Protein AF-A0AAF0Q8W6-F1 (afdb_monomer)

pLDDT: mean 72.92, std 12.76, range [38.53, 90.06]

Nearest PDB structures (foldseek):
  2b2t-assembly1_A  TM=4.641E-01  e=4.181E-03  Homo sapiens
  2rsn-assembly1_A  TM=5.914E-01  e=1.560E-01  Schizosaccharomyces pombe 972h-
  6v2d-assembly2_C  TM=6.947E-01  e=4.424E-01  Homo sapiens
  6v41-assembly1_AAA  TM=6.164E-01  e=2.420E-01  Homo sapiens
  7ubu-assembly1_A  TM=5.937E-01  e=4.187E-01  Zea mays

InterPro domains:
  IPR016197 Chromo-like domain superfamily [SSF54160] (7-78)
  IPR016197 Chromo-like domain superfamily [SSF54160] (158-238)
  IPR056924 Tf2-1-like, SH3-like domain [PF24626] (143-173)

Structure (mmCIF, N/CA/C/O backbone):
data_AF-A0AAF0Q8W6-F1
#
_entry.id   AF-A0AAF0Q8W6-F1
#
loop_
_atom_site.group_PDB
_atom_site.id
_atom_site.type_symbol
_atom_site.label_atom_id
_atom_site.label_alt_id
_atom_site.label_comp_id
_atom_site.label_asym_id
_atom_site.label_entity_id
_atom_site.label_seq_id
_atom_site.pdbx_PDB_ins_code
_atom_site.Cartn_x
_atom_site.Cartn_y
_atom_site.Cartn_z
_atom_site.occupancy
_atom_site.B_iso_or_equiv
_atom_site.auth_seq_id
_atom_site.auth_comp_id
_atom_site.auth_asym_id
_atom_site.auth_atom_id
_atom_site.pdbx_PDB_model_num
ATOM 1 N N . MET A 1 1 ? 37.481 7.465 -109.699 1.00 44.09 1 MET A N 1
ATOM 2 C CA . MET A 1 1 ? 36.121 7.405 -109.120 1.00 44.09 1 MET A CA 1
ATOM 3 C C . MET A 1 1 ? 36.252 7.435 -107.602 1.00 44.09 1 MET A C 1
ATOM 5 O O . MET A 1 1 ? 36.464 6.394 -106.999 1.00 44.09 1 MET A O 1
ATOM 9 N N . LEU A 1 2 ? 36.236 8.621 -106.992 1.00 48.09 2 LEU A N 1
ATOM 10 C CA . LEU A 1 2 ? 36.278 8.762 -105.532 1.00 48.09 2 LEU A CA 1
ATOM 11 C C . LEU A 1 2 ? 34.836 8.707 -105.022 1.00 48.09 2 LEU A C 1
ATOM 13 O O . LEU A 1 2 ? 34.015 9.538 -105.412 1.00 48.09 2 LEU A O 1
ATOM 17 N N . ARG A 1 3 ? 34.506 7.685 -104.223 1.00 53.62 3 ARG A N 1
ATOM 18 C CA . ARG A 1 3 ? 33.186 7.570 -103.594 1.00 53.62 3 ARG A CA 1
ATOM 19 C C . ARG A 1 3 ? 33.054 8.695 -102.570 1.00 53.62 3 ARG A C 1
ATOM 21 O O . ARG A 1 3 ? 33.869 8.804 -101.660 1.00 53.62 3 ARG A O 1
ATOM 28 N N . ARG A 1 4 ? 32.052 9.551 -102.768 1.00 55.41 4 ARG A N 1
ATOM 29 C CA . ARG A 1 4 ? 31.709 10.645 -101.860 1.00 55.41 4 ARG A CA 1
ATOM 30 C C . ARG A 1 4 ? 31.211 10.025 -100.554 1.00 55.41 4 ARG A C 1
ATOM 32 O O . ARG A 1 4 ? 30.188 9.347 -100.563 1.00 55.41 4 ARG A O 1
ATOM 39 N N . TYR A 1 5 ? 31.964 10.206 -99.475 1.00 67.50 5 TYR A N 1
ATOM 40 C CA . TYR A 1 5 ? 31.531 9.832 -98.132 1.00 67.50 5 TYR A CA 1
ATOM 41 C C . TYR A 1 5 ? 30.321 10.693 -97.753 1.00 67.50 5 TYR A C 1
ATOM 43 O O . TYR A 1 5 ? 30.366 11.916 -97.902 1.00 67.50 5 TYR A O 1
ATOM 51 N N . VAL A 1 6 ? 29.234 10.048 -97.332 1.00 67.25 6 VAL A N 1
ATOM 52 C CA . VAL A 1 6 ? 28.058 10.713 -96.767 1.00 67.25 6 VAL A CA 1
ATOM 53 C C . VAL A 1 6 ? 28.233 10.628 -95.252 1.00 67.25 6 VAL A C 1
ATOM 55 O O . VAL A 1 6 ? 28.241 9.511 -94.739 1.00 67.25 6 VAL A O 1
ATOM 58 N N . PRO A 1 7 ? 28.461 11.749 -94.548 1.00 60.81 7 PRO A N 1
ATOM 59 C CA . PRO A 1 7 ? 28.611 11.725 -93.101 1.00 60.81 7 PRO A CA 1
ATOM 60 C C . PRO A 1 7 ? 27.278 11.313 -92.473 1.00 60.81 7 PRO A C 1
ATOM 62 O O . PRO A 1 7 ? 26.279 12.012 -92.612 1.00 60.81 7 PRO A O 1
ATOM 65 N N . ASP A 1 8 ? 27.275 10.143 -91.843 1.00 62.16 8 ASP A N 1
ATOM 66 C CA . ASP A 1 8 ? 26.182 9.655 -91.012 1.00 62.16 8 ASP A CA 1
ATOM 67 C C . ASP A 1 8 ? 26.453 10.099 -89.568 1.00 62.16 8 ASP A C 1
ATOM 69 O O . ASP A 1 8 ? 27.555 9.904 -89.048 1.00 62.16 8 ASP A O 1
ATOM 73 N N . GLU A 1 9 ? 25.466 10.727 -88.931 1.00 63.22 9 GLU A N 1
ATOM 74 C CA . GLU A 1 9 ? 25.574 11.241 -87.560 1.00 63.22 9 GLU A CA 1
ATOM 75 C C . GLU A 1 9 ? 25.830 10.123 -86.538 1.00 63.22 9 GLU A C 1
ATOM 77 O O . GLU A 1 9 ? 26.383 10.378 -85.473 1.00 63.22 9 GLU A O 1
ATOM 82 N N . SER A 1 10 ? 25.536 8.867 -86.891 1.00 59.00 10 SER A N 1
ATOM 83 C CA . SER A 1 10 ? 25.874 7.687 -86.084 1.00 59.00 10 SER A CA 1
ATOM 84 C C . SER A 1 10 ? 27.381 7.383 -86.002 1.00 59.00 10 SER A C 1
ATOM 86 O O . SER A 1 10 ? 27.809 6.627 -85.132 1.00 59.00 10 SER A O 1
ATOM 88 N N . HIS A 1 11 ? 28.198 7.958 -86.894 1.00 62.12 11 HIS A N 1
ATOM 89 C CA . HIS A 1 11 ? 29.655 7.763 -86.915 1.00 62.12 11 HIS A CA 1
ATOM 90 C C . HIS A 1 11 ? 30.406 8.809 -86.082 1.00 62.12 11 HIS A C 1
ATOM 92 O O . HIS A 1 11 ? 31.634 8.757 -85.982 1.00 62.12 11 HIS A O 1
ATOM 98 N N . VAL A 1 12 ? 29.688 9.764 -85.486 1.00 63.97 12 VAL A N 1
ATOM 99 C CA . VAL A 1 12 ? 30.264 10.726 -84.550 1.00 63.97 12 VAL A CA 1
ATOM 100 C C . VAL A 1 12 ? 30.261 10.077 -83.171 1.00 63.97 12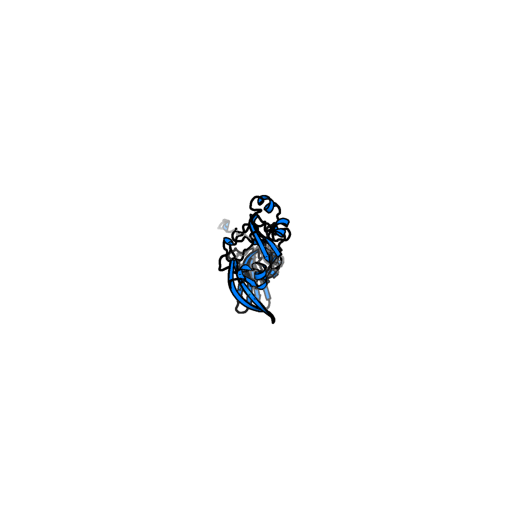 VAL A C 1
ATOM 102 O O . VAL A 1 12 ? 29.241 10.035 -82.490 1.00 63.97 12 VAL A O 1
ATOM 105 N N . LEU A 1 13 ? 31.412 9.540 -82.763 1.00 54.47 13 LEU A N 1
ATOM 106 C CA . LEU A 1 13 ? 31.610 9.123 -81.379 1.00 54.47 13 LEU A CA 1
ATOM 107 C C . LEU A 1 13 ? 31.438 10.361 -80.492 1.00 54.47 13 LEU A C 1
ATOM 109 O O . LEU A 1 13 ? 32.192 11.323 -80.628 1.00 54.47 13 LEU A O 1
ATOM 113 N N . GLN A 1 14 ? 30.436 10.356 -79.613 1.00 52.72 14 GLN A N 1
ATOM 114 C CA . GLN A 1 14 ? 30.350 11.346 -78.546 1.00 52.72 14 GLN A CA 1
ATOM 115 C C . GLN A 1 14 ? 31.522 11.099 -77.597 1.00 52.72 14 GLN A C 1
ATOM 117 O O . GLN A 1 14 ? 31.601 10.060 -76.948 1.00 52.72 14 GLN A O 1
ATOM 122 N N . TYR A 1 15 ? 32.472 12.026 -77.584 1.00 52.09 15 TYR A N 1
ATOM 123 C CA . TYR A 1 15 ? 33.550 12.043 -76.607 1.00 52.09 15 TYR A CA 1
ATOM 124 C C . TYR A 1 15 ? 33.050 12.798 -75.381 1.00 52.09 15 TYR A C 1
ATOM 126 O O . TYR A 1 15 ? 32.781 13.998 -75.459 1.00 52.09 15 TYR A O 1
ATOM 134 N N . ASP A 1 16 ? 32.953 12.099 -74.257 1.00 54.50 16 ASP A N 1
ATOM 135 C CA . ASP A 1 16 ? 32.851 12.750 -72.960 1.00 54.50 16 ASP A CA 1
ATOM 136 C C . ASP A 1 16 ? 34.219 13.349 -72.617 1.00 54.50 16 ASP A C 1
ATOM 138 O O . ASP A 1 16 ? 35.260 12.711 -72.805 1.00 54.50 16 ASP A O 1
ATOM 142 N N . ALA A 1 17 ? 34.234 14.604 -72.168 1.00 57.31 17 ALA A N 1
ATOM 143 C CA . ALA A 1 17 ? 35.460 15.261 -71.738 1.00 57.31 17 ALA A CA 1
ATOM 144 C C . ALA A 1 17 ? 36.015 14.521 -70.513 1.00 57.31 17 ALA A C 1
ATOM 146 O O . ALA A 1 17 ? 35.390 14.499 -69.456 1.00 57.31 17 ALA A O 1
ATOM 147 N N . VAL A 1 18 ? 37.172 13.884 -70.681 1.00 59.47 18 VAL A N 1
ATOM 148 C CA . VAL A 1 18 ? 37.881 13.190 -69.609 1.00 59.47 18 VAL A CA 1
ATOM 149 C C . VAL A 1 18 ? 38.824 14.177 -68.931 1.00 59.47 18 VAL A C 1
ATOM 151 O O . VAL A 1 18 ? 39.707 14.732 -69.588 1.00 59.47 18 VAL A O 1
ATOM 154 N N . GLU A 1 19 ? 38.655 14.388 -67.628 1.00 58.66 19 GLU A N 1
ATOM 155 C CA . GLU A 1 19 ? 39.595 15.183 -66.841 1.00 58.66 19 GLU A CA 1
ATOM 156 C C . GLU A 1 19 ? 40.863 14.361 -66.558 1.00 58.66 19 GLU A C 1
ATOM 158 O O . GLU A 1 19 ? 40.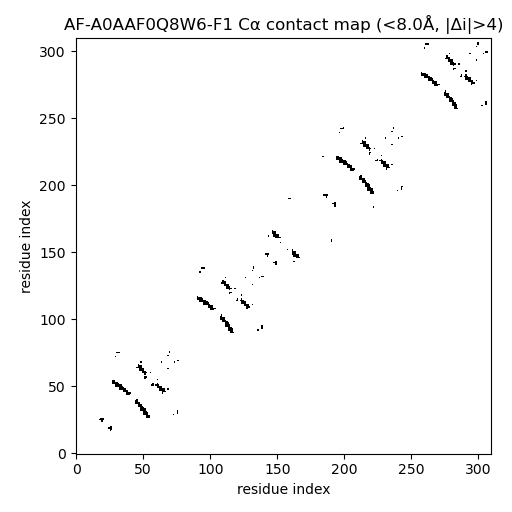825 13.253 -66.012 1.00 58.66 19 GLU A O 1
ATOM 163 N N . LEU A 1 20 ? 42.000 14.895 -67.004 1.00 58.47 20 LEU A N 1
ATOM 164 C CA . LEU A 1 20 ? 43.331 14.348 -66.764 1.00 58.47 20 LEU A CA 1
ATOM 165 C C . LEU A 1 20 ? 44.035 15.248 -65.748 1.00 58.47 20 LEU A C 1
ATOM 167 O O . LEU A 1 20 ? 43.943 16.471 -65.849 1.00 58.47 20 LEU A O 1
ATOM 171 N N . ASP A 1 21 ? 44.751 14.659 -64.797 1.00 59.78 21 ASP A N 1
ATOM 172 C CA . ASP A 1 21 ? 45.595 15.428 -63.883 1.00 59.78 21 ASP A CA 1
ATOM 173 C C . ASP A 1 21 ? 46.877 15.944 -64.571 1.00 59.78 21 ASP A C 1
ATOM 175 O O . ASP A 1 21 ? 47.193 15.608 -65.717 1.00 59.78 21 ASP A O 1
ATOM 179 N N . ASP A 1 22 ? 47.673 16.735 -63.845 1.00 67.56 22 ASP A N 1
ATOM 180 C CA . ASP A 1 22 ? 48.952 17.289 -64.318 1.00 67.56 22 ASP A CA 1
ATOM 181 C C . ASP A 1 22 ? 49.997 16.217 -64.706 1.00 67.56 22 ASP A C 1
ATOM 183 O O . ASP A 1 22 ? 51.059 16.536 -65.248 1.00 67.56 22 ASP A O 1
ATOM 187 N N . ARG A 1 23 ? 49.728 14.934 -64.424 1.00 64.38 23 ARG A N 1
ATOM 188 C CA . ARG A 1 23 ? 50.557 13.777 -64.790 1.00 64.38 23 ARG A CA 1
ATOM 189 C C . ARG A 1 23 ? 49.967 12.968 -65.948 1.00 64.38 23 ARG A C 1
ATOM 191 O O . ARG A 1 23 ? 50.522 11.917 -66.275 1.00 64.38 23 ARG A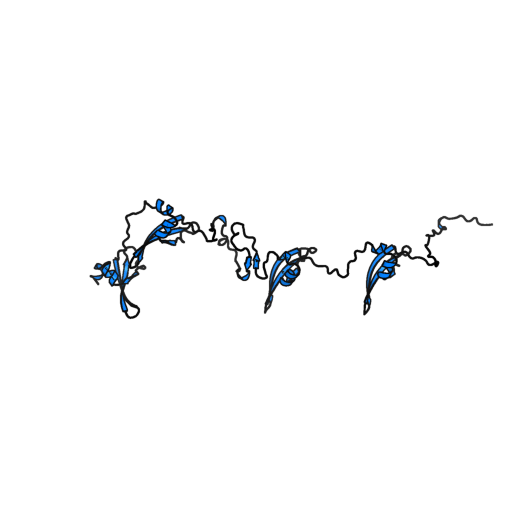 O 1
ATOM 198 N N . LEU A 1 24 ? 48.919 13.477 -66.604 1.00 59.50 24 LEU A N 1
ATOM 199 C CA . LEU A 1 24 ? 48.177 12.815 -67.682 1.00 59.50 24 LEU A CA 1
ATOM 200 C C . LEU A 1 24 ? 47.535 11.488 -67.242 1.00 59.50 24 LEU A C 1
ATOM 202 O O . LEU A 1 24 ? 47.298 10.611 -68.077 1.00 59.50 24 LEU A O 1
ATOM 206 N N . THR A 1 25 ? 47.257 11.322 -65.947 1.00 54.62 25 THR A N 1
ATOM 207 C CA . THR A 1 25 ? 46.496 10.186 -65.426 1.00 54.62 25 THR A CA 1
ATOM 208 C C . THR A 1 25 ? 45.018 10.543 -65.293 1.00 54.62 25 THR A C 1
ATOM 210 O O . THR A 1 25 ? 44.652 11.673 -64.980 1.00 54.62 25 THR A O 1
ATOM 213 N N . PHE A 1 26 ? 44.156 9.578 -65.619 1.00 57.53 26 PHE A N 1
ATOM 214 C CA . PHE A 1 26 ? 42.706 9.728 -65.520 1.00 57.53 26 PHE A CA 1
ATOM 215 C C . PHE A 1 26 ? 42.299 9.925 -64.060 1.00 57.53 26 PHE A C 1
ATOM 217 O O . PHE A 1 26 ? 42.627 9.084 -63.219 1.00 57.53 26 PHE A O 1
ATOM 224 N N . VAL A 1 27 ? 41.587 11.015 -63.766 1.00 63.53 27 VAL A N 1
ATOM 225 C CA . VAL A 1 27 ? 41.097 11.287 -62.412 1.00 63.53 27 VAL A CA 1
ATOM 226 C C . VAL A 1 27 ? 39.751 10.597 -62.237 1.00 63.53 27 VAL A C 1
ATOM 228 O O . VAL A 1 27 ? 38.732 11.023 -62.777 1.00 63.53 27 VAL A O 1
ATOM 231 N N . GLU A 1 28 ? 39.737 9.500 -61.483 1.00 69.69 28 GLU A N 1
ATOM 232 C CA . GLU A 1 28 ? 38.481 8.846 -61.128 1.00 69.69 28 GLU A CA 1
ATOM 233 C C . GLU A 1 28 ? 37.775 9.668 -60.053 1.00 69.69 28 GLU A C 1
ATOM 235 O O . GLU A 1 28 ? 38.211 9.726 -58.905 1.00 69.69 28 GLU A O 1
ATOM 240 N N . GLU A 1 29 ? 36.675 10.320 -60.427 1.00 75.69 29 GLU A N 1
ATOM 241 C CA . GLU A 1 29 ? 35.860 11.059 -59.468 1.00 75.69 29 GLU A CA 1
ATOM 242 C C . GLU A 1 29 ? 34.858 10.129 -58.774 1.00 75.69 29 GLU A C 1
ATOM 244 O O . GLU A 1 29 ? 34.007 9.516 -59.443 1.00 75.69 29 GLU A O 1
ATOM 249 N N . PRO A 1 30 ? 34.916 10.007 -57.440 1.00 81.81 30 PRO A N 1
ATOM 250 C CA . PRO A 1 30 ? 33.925 9.258 -56.695 1.00 81.81 30 PRO A CA 1
ATOM 251 C C . PRO A 1 30 ? 32.621 10.066 -56.637 1.00 81.81 30 PRO A C 1
ATOM 253 O O . PRO A 1 30 ? 32.613 11.271 -56.407 1.00 81.81 30 PRO A O 1
ATOM 256 N N . VAL A 1 31 ? 31.489 9.406 -56.869 1.00 82.31 31 VAL A N 1
ATOM 257 C CA . VAL A 1 31 ? 30.169 10.059 -56.952 1.00 82.31 31 VAL A CA 1
ATOM 258 C C . VAL A 1 31 ? 29.263 9.684 -55.794 1.00 82.31 31 VAL A C 1
ATOM 260 O O . VAL A 1 31 ? 28.420 10.480 -55.396 1.00 82.31 31 VAL A O 1
ATOM 263 N N . ALA A 1 32 ? 29.364 8.455 -55.290 1.00 82.50 32 ALA A N 1
ATOM 264 C CA . ALA A 1 32 ? 28.510 8.002 -54.200 1.00 82.50 32 ALA A CA 1
ATOM 265 C C . ALA A 1 32 ? 29.127 6.825 -53.448 1.00 82.50 32 ALA A C 1
ATOM 267 O O . ALA A 1 32 ? 29.763 5.955 -54.046 1.00 82.50 32 ALA A O 1
ATOM 268 N N . ILE A 1 33 ? 28.850 6.755 -52.149 1.00 85.00 33 ILE A N 1
ATOM 269 C CA . ILE A 1 33 ? 29.120 5.574 -51.332 1.00 85.00 33 ILE A CA 1
ATOM 270 C C . ILE A 1 33 ? 27.907 4.649 -51.438 1.00 85.00 33 ILE A C 1
ATOM 272 O O . ILE A 1 33 ? 26.800 5.020 -51.055 1.00 85.00 33 ILE A O 1
ATOM 276 N N . LEU A 1 34 ? 28.110 3.449 -51.974 1.00 84.25 34 LEU A N 1
ATOM 277 C CA . LEU A 1 34 ? 27.058 2.452 -52.185 1.00 84.25 34 LEU A CA 1
ATOM 278 C C . LEU A 1 34 ? 26.881 1.512 -50.990 1.00 84.25 34 LEU A C 1
ATOM 280 O O . LEU A 1 34 ? 25.793 0.984 -50.782 1.00 84.25 34 LEU A O 1
ATOM 284 N N . ALA A 1 35 ? 27.952 1.259 -50.236 1.00 77.56 35 ALA A N 1
ATOM 285 C CA . ALA A 1 35 ? 27.936 0.384 -49.067 1.00 77.56 35 ALA A CA 1
ATOM 286 C C . ALA A 1 35 ? 29.109 0.694 -48.128 1.00 77.56 35 ALA A C 1
ATOM 288 O O . ALA A 1 35 ? 30.115 1.269 -48.547 1.00 77.56 35 ALA A O 1
ATOM 289 N N . ARG A 1 36 ? 28.993 0.271 -46.868 1.00 83.94 36 ARG A N 1
ATOM 290 C CA . ARG A 1 36 ? 30.061 0.315 -45.860 1.00 83.94 36 ARG A CA 1
ATOM 291 C C . ARG A 1 36 ? 30.270 -1.075 -45.284 1.00 83.94 36 ARG A C 1
ATOM 293 O O . ARG A 1 36 ? 29.300 -1.811 -45.128 1.00 83.94 36 ARG A O 1
ATOM 300 N N . ASP A 1 37 ? 31.512 -1.418 -44.980 1.00 83.38 37 ASP A N 1
ATOM 301 C CA . ASP A 1 37 ? 31.876 -2.681 -44.341 1.00 83.38 37 ASP A CA 1
ATOM 302 C C . ASP A 1 37 ? 33.154 -2.507 -43.503 1.00 83.38 37 ASP A C 1
ATOM 304 O O . ASP A 1 37 ? 33.872 -1.515 -43.625 1.00 83.38 37 ASP A O 1
ATOM 308 N N . VAL A 1 38 ? 33.458 -3.473 -42.641 1.00 84.12 38 VAL A N 1
ATOM 309 C CA . VAL A 1 38 ? 34.653 -3.469 -41.795 1.00 84.12 38 VAL A CA 1
ATOM 310 C C . VAL A 1 38 ? 35.446 -4.748 -42.028 1.00 84.12 38 VAL A C 1
ATOM 312 O O . VAL A 1 38 ? 35.085 -5.832 -41.565 1.00 84.12 38 VAL A O 1
ATOM 315 N N . ARG A 1 39 ? 36.604 -4.623 -42.686 1.00 81.62 39 ARG A N 1
ATOM 316 C CA . ARG A 1 39 ? 37.530 -5.746 -42.872 1.00 81.62 39 ARG A CA 1
ATOM 317 C C . ARG A 1 39 ? 38.245 -6.044 -41.557 1.00 81.62 39 ARG A C 1
ATOM 319 O O . ARG A 1 39 ? 39.112 -5.286 -41.119 1.00 81.62 39 ARG A O 1
ATOM 326 N N . ARG A 1 40 ? 37.887 -7.164 -40.924 1.00 78.06 40 ARG A N 1
ATOM 327 C CA . ARG A 1 40 ? 38.519 -7.650 -39.689 1.00 78.06 40 ARG A CA 1
ATOM 328 C C . ARG A 1 40 ? 39.747 -8.501 -40.015 1.00 78.06 40 ARG A C 1
ATOM 330 O O . ARG A 1 40 ? 39.640 -9.559 -40.626 1.00 78.06 40 ARG A O 1
ATOM 337 N N . LEU A 1 41 ? 40.912 -8.033 -39.587 1.00 73.62 41 LEU A N 1
ATOM 338 C CA . LEU A 1 41 ? 42.182 -8.756 -39.587 1.00 73.62 41 LEU A CA 1
ATOM 339 C C . LEU A 1 41 ? 42.500 -9.211 -38.156 1.00 73.62 41 LEU A C 1
ATOM 341 O O . LEU A 1 41 ? 41.961 -8.660 -37.199 1.00 73.62 41 LEU A O 1
ATOM 345 N N . CYS A 1 42 ? 43.416 -10.173 -37.996 1.00 60.00 42 CYS A N 1
ATOM 346 C CA . CYS A 1 42 ? 43.739 -10.782 -36.695 1.00 60.00 42 CYS A CA 1
ATOM 347 C C . CYS A 1 42 ? 44.062 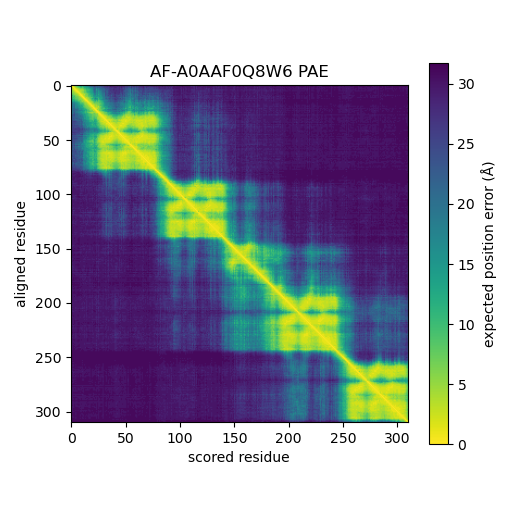-9.776 -35.572 1.00 60.00 42 CYS A C 1
ATOM 349 O O . CYS A 1 42 ? 43.877 -10.099 -34.404 1.00 60.00 42 CYS A O 1
ATOM 351 N N . SER A 1 43 ? 44.545 -8.575 -35.910 1.00 62.75 43 SER A N 1
ATOM 352 C CA . SER A 1 43 ? 44.939 -7.533 -34.952 1.00 62.75 43 SER A CA 1
ATOM 353 C C . SER A 1 43 ? 44.257 -6.174 -35.151 1.00 62.75 43 SER A C 1
ATOM 355 O O . SER A 1 43 ? 44.567 -5.245 -34.409 1.00 62.75 43 SER A O 1
ATOM 357 N N . ARG A 1 44 ? 43.363 -6.010 -36.140 1.00 73.88 44 ARG A N 1
ATOM 358 C CA . ARG A 1 44 ? 42.713 -4.713 -36.410 1.00 73.88 44 ARG A CA 1
ATOM 359 C C . ARG A 1 44 ? 41.443 -4.822 -37.246 1.00 73.88 44 ARG A C 1
ATOM 361 O O . ARG A 1 44 ? 41.310 -5.722 -38.069 1.00 73.88 44 ARG A O 1
ATOM 368 N N . ALA A 1 45 ? 40.563 -3.843 -37.087 1.00 78.50 45 ALA A N 1
ATOM 369 C CA . ALA A 1 45 ? 39.411 -3.602 -37.944 1.00 78.50 45 ALA A CA 1
ATOM 370 C C . ALA A 1 45 ? 39.707 -2.404 -38.863 1.00 78.50 45 ALA A C 1
ATOM 372 O O . ALA A 1 45 ? 40.133 -1.362 -38.373 1.00 78.50 45 ALA A O 1
ATOM 373 N N . ILE A 1 46 ? 39.538 -2.563 -40.179 1.00 80.94 46 ILE A N 1
ATOM 374 C CA . ILE A 1 46 ? 39.734 -1.490 -41.166 1.00 80.94 46 ILE A CA 1
ATOM 375 C C . ILE A 1 46 ? 38.381 -1.175 -41.818 1.00 80.94 46 ILE A C 1
ATOM 377 O O . ILE A 1 46 ? 37.870 -2.031 -42.550 1.00 80.94 46 ILE A O 1
ATOM 381 N N . PRO A 1 47 ? 37.806 0.015 -41.577 1.00 83.25 47 PRO A N 1
ATOM 382 C CA . PRO A 1 47 ? 36.606 0.463 -42.271 1.00 83.25 47 PRO A CA 1
ATOM 383 C C . PRO A 1 47 ? 36.877 0.643 -43.767 1.00 83.25 47 PRO A C 1
ATOM 385 O O . PRO A 1 47 ? 37.866 1.265 -44.171 1.00 83.25 47 PRO A O 1
ATOM 388 N N . VAL A 1 48 ? 36.006 0.073 -44.592 1.00 85.69 48 VAL A N 1
ATOM 389 C CA . VAL A 1 48 ? 36.055 0.169 -46.050 1.00 85.69 48 VAL A CA 1
ATOM 390 C C . VAL A 1 48 ? 34.693 0.592 -46.590 1.00 85.69 48 VAL A C 1
ATOM 392 O O . VAL A 1 48 ? 33.642 0.211 -46.076 1.00 85.69 48 VAL A O 1
ATOM 395 N N . VAL A 1 49 ? 34.707 1.373 -47.660 1.00 85.88 49 VAL A N 1
ATOM 396 C CA . VAL A 1 49 ? 33.513 1.881 -48.331 1.00 85.88 49 VAL A CA 1
ATOM 397 C C . VAL A 1 49 ? 33.497 1.409 -49.777 1.00 85.88 49 VAL A C 1
ATOM 399 O O . VAL A 1 49 ? 34.527 1.389 -50.447 1.00 85.88 49 VAL A O 1
ATOM 402 N N . LYS A 1 50 ? 32.327 1.001 -50.267 1.00 86.94 50 LYS A N 1
ATOM 403 C CA . LYS A 1 50 ? 32.132 0.661 -51.676 1.00 86.94 50 LYS A CA 1
ATOM 404 C C . LYS A 1 50 ? 31.777 1.928 -52.436 1.00 86.94 50 LYS A C 1
ATOM 406 O O . LYS A 1 50 ? 30.714 2.499 -52.189 1.00 86.94 50 LYS A O 1
ATOM 411 N N . VAL A 1 51 ? 32.641 2.361 -53.344 1.00 85.19 51 VAL A N 1
ATOM 412 C CA . VAL A 1 51 ? 32.530 3.666 -54.002 1.00 85.19 51 VAL A CA 1
ATOM 413 C C . VAL A 1 51 ? 32.136 3.510 -55.461 1.00 85.19 51 VAL A C 1
ATOM 415 O O . VAL A 1 51 ? 32.709 2.714 -56.204 1.00 85.19 51 VAL A O 1
ATOM 418 N N . ARG A 1 52 ? 31.121 4.276 -55.868 1.00 85.38 52 ARG A N 1
ATOM 419 C CA . ARG A 1 52 ? 30.728 4.442 -57.265 1.00 85.38 52 ARG A CA 1
ATOM 420 C C . ARG A 1 52 ? 31.553 5.552 -57.896 1.00 85.38 52 ARG A C 1
ATOM 422 O O . ARG A 1 52 ? 31.510 6.679 -57.410 1.00 85.38 52 ARG A O 1
ATOM 429 N N . TRP A 1 53 ? 32.188 5.257 -59.021 1.00 83.62 53 TRP A N 1
ATOM 430 C CA . TRP A 1 53 ? 32.984 6.206 -59.799 1.00 83.62 53 TRP A CA 1
ATOM 431 C C . TRP A 1 53 ? 32.167 6.785 -60.961 1.00 83.62 53 TRP A C 1
ATOM 433 O O . TRP A 1 53 ? 31.341 6.081 -61.539 1.00 83.62 53 TRP A O 1
ATOM 443 N N . ARG A 1 54 ? 32.368 8.063 -61.308 1.00 75.56 54 ARG A N 1
ATOM 444 C CA . ARG A 1 54 ? 31.511 8.818 -62.252 1.00 75.56 54 ARG A CA 1
ATOM 445 C C . ARG A 1 54 ? 31.375 8.177 -63.632 1.00 75.56 54 ARG A C 1
ATOM 447 O O . ARG A 1 54 ? 30.294 8.218 -64.211 1.00 75.56 54 ARG A O 1
ATOM 454 N N . HIS A 1 55 ? 32.447 7.563 -64.119 1.00 75.44 55 HIS A N 1
ATOM 455 C CA . HIS A 1 55 ? 32.533 6.989 -65.464 1.00 75.44 55 HIS A CA 1
ATOM 456 C C . HIS A 1 55 ? 32.579 5.458 -65.470 1.00 75.44 55 HIS A C 1
ATOM 458 O O . HIS A 1 55 ? 32.814 4.860 -66.517 1.00 75.44 55 HIS A O 1
ATOM 464 N N . ARG A 1 56 ? 32.351 4.817 -64.315 1.00 75.50 56 ARG A N 1
ATOM 465 C CA . ARG A 1 56 ? 32.265 3.359 -64.223 1.00 75.50 56 ARG A CA 1
ATOM 466 C C . ARG A 1 56 ? 30.828 2.922 -63.947 1.00 75.50 56 ARG A C 1
ATOM 468 O O . ARG A 1 56 ? 30.118 3.588 -63.186 1.00 75.50 56 ARG A O 1
ATOM 475 N N . PRO A 1 57 ? 30.383 1.804 -64.541 1.00 74.69 57 PRO A N 1
ATOM 476 C CA . PRO A 1 57 ? 29.097 1.220 -64.198 1.00 74.69 57 PRO A CA 1
ATOM 477 C C . PRO A 1 57 ? 29.072 0.824 -62.712 1.00 74.69 57 PRO A C 1
ATOM 479 O O . PRO A 1 57 ? 30.107 0.613 -62.075 1.00 74.69 57 PRO A O 1
ATOM 482 N N . VAL A 1 58 ? 27.874 0.742 -62.134 1.00 69.19 58 VAL A N 1
ATOM 483 C CA . VAL A 1 58 ? 27.674 0.510 -60.688 1.00 69.19 58 VAL A CA 1
ATOM 484 C C . VAL A 1 58 ? 28.269 -0.834 -60.245 1.00 69.19 58 VAL A C 1
ATOM 486 O O . VAL A 1 58 ? 28.713 -0.989 -59.107 1.00 69.19 58 VAL A O 1
ATOM 489 N N . GLU A 1 59 ? 28.314 -1.799 -61.156 1.00 72.69 59 GLU A N 1
ATOM 490 C CA . GLU A 1 59 ? 28.856 -3.141 -60.977 1.00 72.69 59 GLU A CA 1
ATOM 491 C C . GLU A 1 59 ? 30.380 -3.142 -60.782 1.00 72.69 59 GLU A C 1
ATOM 493 O O . GLU A 1 59 ? 30.904 -4.015 -60.090 1.00 72.69 59 GLU A O 1
ATOM 498 N N . GLU A 1 60 ? 31.080 -2.141 -61.322 1.00 76.56 60 GLU A N 1
ATOM 499 C CA . GLU A 1 60 ? 32.535 -1.965 -61.212 1.00 76.56 60 GLU A CA 1
ATOM 500 C C . GLU A 1 60 ? 32.958 -1.129 -59.991 1.00 76.56 60 GLU A C 1
ATOM 502 O O . GLU A 1 60 ? 34.126 -0.762 -59.854 1.00 76.56 60 GLU A O 1
ATOM 507 N N . ALA A 1 61 ? 32.028 -0.825 -59.084 1.00 83.69 61 ALA A N 1
ATOM 508 C CA . ALA A 1 61 ? 32.329 -0.112 -57.848 1.00 83.69 61 ALA A CA 1
ATOM 509 C C . ALA A 1 61 ? 33.345 -0.877 -56.979 1.00 83.69 61 ALA A C 1
ATOM 511 O O . ALA A 1 61 ? 33.149 -2.056 -56.650 1.00 83.69 61 ALA A O 1
ATOM 512 N N . THR A 1 62 ? 34.409 -0.185 -56.568 1.00 86.38 62 THR A N 1
ATOM 513 C CA . THR A 1 62 ? 35.529 -0.758 -55.808 1.00 86.38 62 THR A CA 1
ATOM 514 C C . THR A 1 62 ? 35.387 -0.500 -54.311 1.00 86.38 62 THR A C 1
ATOM 516 O O . THR A 1 62 ? 34.642 0.379 -53.876 1.00 86.38 62 THR A O 1
ATOM 519 N N . TR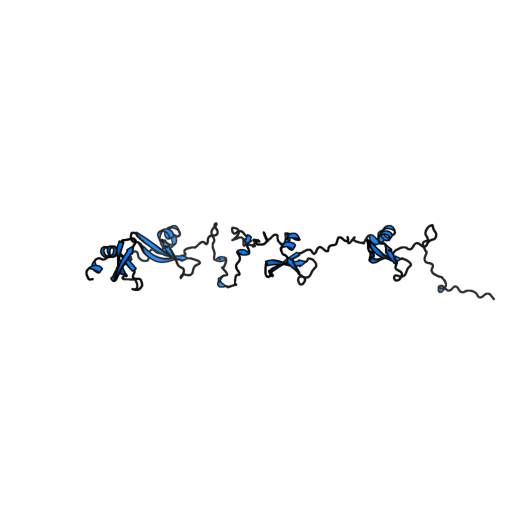P A 1 63 ? 36.061 -1.327 -53.509 1.00 86.69 63 TRP A N 1
ATOM 520 C CA . TRP A 1 63 ? 36.136 -1.160 -52.060 1.00 86.69 63 TRP A CA 1
ATOM 521 C C . TRP A 1 63 ? 37.408 -0.404 -51.704 1.00 86.69 63 TRP A C 1
ATOM 523 O O . TRP A 1 63 ? 38.491 -0.977 -51.815 1.00 86.69 63 TRP A O 1
ATOM 533 N N . GLU A 1 64 ? 37.256 0.818 -51.212 1.00 87.69 64 GLU A N 1
ATOM 534 C CA . GLU A 1 64 ? 38.360 1.677 -50.783 1.00 87.69 64 GLU A CA 1
ATOM 535 C C . GLU A 1 64 ? 38.355 1.845 -49.266 1.00 87.69 64 GLU A C 1
ATOM 537 O O . GLU A 1 64 ? 37.332 1.626 -48.608 1.00 87.69 64 GLU A O 1
ATOM 542 N N . THR A 1 65 ? 39.494 2.206 -48.675 1.00 86.00 65 THR A N 1
ATOM 543 C CA . THR A 1 65 ? 39.511 2.483 -47.236 1.00 86.00 65 THR A CA 1
ATOM 544 C C . THR A 1 65 ? 38.737 3.761 -46.944 1.00 86.00 65 THR A C 1
ATOM 546 O O . THR A 1 65 ? 38.818 4.752 -47.671 1.00 86.00 65 THR A O 1
ATOM 549 N N . GLU A 1 66 ? 37.965 3.749 -45.860 1.00 84.50 66 GLU A N 1
ATOM 550 C CA . GLU A 1 66 ? 37.143 4.907 -45.513 1.00 84.50 66 GLU A CA 1
ATOM 551 C C . GLU A 1 66 ? 37.997 6.151 -45.233 1.00 84.50 66 GLU A C 1
ATOM 553 O O . GLU A 1 66 ? 37.610 7.265 -45.575 1.00 84.50 66 GLU A O 1
ATOM 558 N N . HIS A 1 67 ? 39.183 5.959 -44.653 1.00 82.94 67 HIS A N 1
ATOM 559 C CA . HIS A 1 67 ? 40.109 7.045 -44.351 1.00 82.94 67 HIS A CA 1
ATOM 560 C C . HIS A 1 67 ? 40.624 7.738 -45.619 1.00 82.94 67 HIS A C 1
ATOM 562 O O . HIS A 1 67 ? 40.573 8.963 -45.696 1.00 82.94 67 HIS A O 1
ATOM 568 N N . GLU A 1 68 ? 41.072 6.975 -46.620 1.00 81.19 68 GLU A N 1
ATOM 569 C CA . GLU A 1 68 ? 41.552 7.537 -47.891 1.00 81.19 68 GLU A CA 1
ATOM 570 C C . GLU A 1 68 ? 40.426 8.274 -48.620 1.00 81.19 68 GLU A C 1
ATOM 572 O O . GLU A 1 68 ? 40.623 9.390 -49.097 1.00 81.19 68 GLU A O 1
ATOM 577 N N . MET A 1 69 ? 39.216 7.711 -48.611 1.00 84.94 69 MET A N 1
ATOM 578 C CA . MET A 1 69 ? 38.064 8.328 -49.263 1.00 84.94 69 MET A CA 1
ATOM 579 C C . MET A 1 69 ? 37.589 9.614 -48.590 1.00 84.94 69 MET A C 1
ATOM 581 O O . MET A 1 69 ? 37.221 10.563 -49.280 1.00 84.94 69 MET A O 1
ATOM 585 N N . ARG A 1 70 ? 37.652 9.694 -47.257 1.00 81.38 70 ARG A N 1
ATOM 586 C CA . ARG A 1 70 ? 37.367 10.936 -46.520 1.00 81.38 70 ARG A CA 1
ATOM 587 C C . ARG A 1 70 ? 38.376 12.041 -46.822 1.00 81.38 70 ARG A C 1
ATOM 589 O O . ARG A 1 70 ? 38.007 13.208 -46.777 1.00 81.38 70 ARG A O 1
ATOM 596 N N . VAL A 1 71 ? 39.627 11.688 -47.119 1.00 81.25 71 VAL A N 1
ATOM 597 C CA . VAL A 1 71 ? 40.665 12.652 -47.518 1.00 81.25 71 VAL A CA 1
ATOM 598 C C . VAL A 1 71 ? 40.477 13.093 -48.971 1.00 81.25 71 VAL A C 1
ATOM 600 O O . VAL A 1 71 ? 40.613 14.277 -49.264 1.00 81.25 71 VAL A O 1
ATOM 603 N N . GLN A 1 72 ? 40.156 12.164 -49.876 1.00 79.81 72 GLN A N 1
ATOM 604 C CA . GLN A 1 72 ? 40.017 12.446 -51.308 1.00 79.81 72 GLN A CA 1
ATOM 605 C C . GLN A 1 72 ? 38.707 13.166 -51.658 1.00 79.81 72 GLN A C 1
ATOM 607 O O . GLN A 1 72 ? 38.683 13.994 -52.566 1.00 79.81 72 GLN A O 1
ATOM 612 N N . SER A 1 73 ? 37.601 12.851 -50.984 1.00 75.31 73 SER A N 1
ATOM 613 C CA . SER A 1 73 ? 36.287 13.442 -51.273 1.00 75.31 73 SER A CA 1
ATOM 614 C C . SER A 1 73 ? 35.448 13.576 -49.999 1.00 75.31 73 SER A C 1
ATOM 616 O O . SER A 1 73 ? 34.538 12.774 -49.771 1.00 75.31 73 SER A O 1
ATOM 618 N N . PRO A 1 74 ? 35.743 14.595 -49.166 1.00 78.31 74 PRO A N 1
ATOM 619 C CA . PRO A 1 74 ? 35.063 14.836 -47.892 1.00 78.31 74 PRO A CA 1
ATOM 620 C C . PRO A 1 74 ? 33.546 15.013 -48.042 1.00 78.31 74 PRO A C 1
ATOM 622 O O . PRO A 1 74 ? 32.784 14.528 -47.207 1.00 78.31 74 PRO A O 1
ATOM 625 N N . ASP A 1 75 ? 33.112 15.632 -49.141 1.00 77.81 75 ASP A N 1
ATOM 626 C CA . ASP A 1 75 ? 31.711 15.972 -49.423 1.00 77.81 75 ASP A CA 1
ATOM 627 C C . ASP A 1 75 ? 30.805 14.728 -49.493 1.00 77.81 75 ASP A C 1
ATOM 629 O O . ASP A 1 75 ? 29.648 14.754 -49.076 1.00 77.81 75 ASP A O 1
ATOM 633 N N . LEU A 1 76 ? 31.341 13.578 -49.929 1.00 76.19 76 LEU A N 1
ATOM 634 C CA . LEU A 1 76 ? 30.602 12.305 -49.950 1.00 76.19 76 LEU A CA 1
ATOM 635 C C . LEU A 1 76 ? 30.297 11.764 -48.546 1.00 76.19 76 LEU A C 1
ATOM 637 O O . LEU A 1 76 ? 29.468 10.863 -48.389 1.00 76.19 76 LEU A O 1
ATOM 641 N N . PHE A 1 77 ? 30.964 12.304 -47.528 1.00 72.06 77 PHE A N 1
ATOM 642 C CA . PHE A 1 77 ? 30.813 11.930 -46.130 1.00 72.06 77 PHE A CA 1
ATOM 643 C C . PHE A 1 77 ? 30.076 12.994 -45.307 1.00 72.06 77 PHE A C 1
ATOM 645 O O . PHE A 1 77 ? 29.736 12.719 -44.160 1.00 72.06 77 PHE A O 1
ATOM 652 N N . GLU A 1 78 ? 29.742 14.154 -45.878 1.00 62.88 78 GLU A N 1
ATOM 653 C CA . GLU A 1 78 ? 29.151 15.296 -45.160 1.00 62.88 78 GLU A CA 1
ATOM 654 C C . GLU A 1 78 ? 27.721 15.021 -44.635 1.00 62.88 78 GLU A C 1
ATOM 656 O O . GLU A 1 78 ? 27.288 15.595 -43.639 1.00 62.88 78 GLU A O 1
ATOM 661 N N . HIS A 1 79 ? 27.003 14.055 -45.224 1.00 52.97 79 HIS A N 1
ATOM 662 C CA . HIS A 1 79 ? 25.701 13.561 -44.726 1.00 52.97 79 HIS A CA 1
ATOM 663 C C . HIS A 1 79 ? 25.786 12.241 -43.958 1.00 52.97 79 HIS A C 1
ATOM 665 O O . HIS A 1 79 ? 24.776 11.618 -43.620 1.00 52.97 79 HIS A O 1
ATOM 671 N N . SER A 1 80 ? 27.004 11.799 -43.675 1.00 49.06 80 SER A N 1
ATOM 672 C CA . SER A 1 80 ? 27.247 10.603 -42.894 1.00 49.06 80 SER A CA 1
ATOM 673 C C . SER A 1 80 ? 27.264 11.009 -41.443 1.00 49.06 80 SER A C 1
ATOM 675 O O . SER A 1 80 ? 28.317 11.336 -40.909 1.00 49.06 80 SER A O 1
ATOM 677 N N . VAL A 1 81 ? 26.090 10.987 -40.814 1.00 44.72 81 VAL A N 1
ATOM 678 C CA . VAL A 1 81 ? 26.007 10.936 -39.356 1.00 44.72 81 VAL A CA 1
ATOM 679 C C . VAL A 1 81 ? 27.026 9.893 -38.917 1.00 44.72 81 VAL A C 1
ATOM 681 O O . VAL A 1 81 ? 26.947 8.733 -39.336 1.00 44.72 81 VAL A O 1
ATOM 684 N N . GLU A 1 82 ? 28.042 10.335 -38.181 1.00 44.88 82 GLU A N 1
ATOM 685 C CA . GLU A 1 82 ? 28.940 9.450 -37.467 1.00 44.88 82 GLU A CA 1
ATOM 686 C C . GLU A 1 82 ? 28.043 8.659 -36.521 1.00 44.88 82 GLU A C 1
ATOM 688 O O . GLU A 1 82 ? 27.681 9.112 -35.437 1.00 44.88 82 GLU A O 1
ATOM 693 N N . LEU A 1 83 ? 27.590 7.492 -36.976 1.00 49.00 83 LEU A N 1
ATOM 694 C CA . LEU A 1 83 ? 27.148 6.453 -36.074 1.00 49.00 83 LEU A CA 1
ATOM 695 C C . LEU A 1 83 ? 28.436 6.002 -35.395 1.00 49.00 83 LEU A C 1
ATOM 697 O O . LEU A 1 83 ? 29.110 5.092 -35.865 1.00 49.00 83 LEU A O 1
ATOM 701 N N . ASP A 1 84 ? 28.829 6.764 -34.377 1.00 38.53 84 ASP A N 1
ATOM 702 C CA . ASP A 1 84 ? 29.925 6.446 -33.482 1.00 38.53 84 ASP A CA 1
ATOM 703 C C . ASP A 1 84 ? 29.749 4.974 -33.080 1.00 38.53 84 ASP A C 1
ATOM 705 O O . ASP A 1 84 ? 28.644 4.557 -32.716 1.00 38.53 84 ASP A O 1
ATOM 709 N N . ASP A 1 85 ? 30.818 4.176 -33.115 1.00 46.75 85 ASP A N 1
ATOM 710 C CA . ASP A 1 85 ? 30.834 2.777 -32.641 1.00 46.75 85 ASP A CA 1
ATOM 711 C C . ASP A 1 85 ? 30.489 2.672 -31.133 1.00 46.75 85 ASP A C 1
ATOM 713 O O . ASP A 1 85 ? 30.500 1.600 -30.525 1.00 46.75 85 ASP A O 1
ATOM 717 N N . ARG A 1 86 ? 30.165 3.810 -30.511 1.00 46.31 86 ARG A N 1
ATOM 718 C CA . ARG A 1 86 ? 29.589 3.981 -29.180 1.00 46.31 86 ARG A CA 1
ATOM 719 C C . ARG A 1 86 ? 28.062 4.018 -29.171 1.00 46.31 86 ARG A C 1
ATOM 721 O O . ARG A 1 86 ? 27.493 4.200 -28.098 1.00 46.31 86 ARG A O 1
ATOM 728 N N . LEU A 1 87 ? 27.388 3.797 -30.301 1.00 46.88 87 LEU A N 1
ATOM 729 C CA . LEU A 1 87 ? 25.964 3.456 -30.341 1.00 46.88 87 LEU A CA 1
ATOM 730 C C . LEU A 1 87 ? 25.742 2.057 -29.757 1.00 46.88 87 LEU A C 1
ATOM 732 O O . LEU A 1 87 ? 25.275 1.127 -30.412 1.00 46.88 87 LEU A O 1
ATOM 736 N N . THR A 1 88 ? 25.992 1.922 -28.458 1.00 44.03 88 THR A N 1
ATOM 737 C CA . THR A 1 88 ? 25.078 1.146 -27.640 1.00 44.03 88 THR A CA 1
ATOM 738 C C . THR A 1 88 ? 23.716 1.775 -27.886 1.00 44.03 88 THR A C 1
ATOM 740 O O . THR A 1 88 ? 23.485 2.912 -27.479 1.00 44.03 88 THR A O 1
ATOM 743 N N . PHE A 1 89 ? 22.849 1.097 -28.635 1.00 44.34 89 PHE A N 1
ATOM 744 C CA . PHE A 1 89 ? 21.427 1.401 -28.627 1.00 44.34 89 PHE A CA 1
ATOM 745 C C . PHE A 1 89 ? 21.003 1.328 -27.160 1.00 44.34 89 PHE A C 1
ATOM 747 O O . PHE A 1 89 ? 20.850 0.240 -26.608 1.00 44.34 89 PHE A O 1
ATOM 754 N N . VAL A 1 90 ? 20.975 2.481 -26.489 1.00 54.84 90 VAL A N 1
ATOM 755 C CA . VAL A 1 90 ? 20.541 2.563 -25.104 1.00 54.84 90 VAL A CA 1
ATOM 756 C C . VAL A 1 90 ? 19.043 2.393 -25.195 1.00 54.84 90 VAL A C 1
ATOM 758 O O . VAL A 1 90 ? 18.329 3.304 -25.607 1.00 54.84 90 VAL A O 1
ATOM 761 N N . GLU A 1 91 ? 18.577 1.179 -24.922 1.00 65.19 91 GLU A N 1
ATOM 762 C CA . GLU A 1 91 ? 17.154 0.937 -24.780 1.00 65.19 91 GLU A CA 1
ATOM 763 C C . GLU A 1 91 ? 16.662 1.840 -23.654 1.00 65.19 91 GLU A C 1
ATOM 765 O O . GLU A 1 91 ? 17.029 1.671 -22.493 1.00 65.19 91 GLU A O 1
ATOM 770 N N . GLU A 1 92 ? 15.904 2.871 -24.021 1.00 73.56 92 GLU A N 1
ATOM 771 C CA . GLU A 1 92 ? 15.346 3.810 -23.061 1.00 73.56 92 GLU A CA 1
ATOM 772 C C . GLU A 1 92 ? 14.044 3.219 -22.518 1.00 73.56 92 GLU A C 1
ATOM 774 O O . GLU A 1 92 ? 13.068 3.057 -23.273 1.00 73.56 92 GLU A O 1
ATOM 779 N N . PRO A 1 93 ? 14.002 2.858 -21.229 1.00 80.62 93 PRO A N 1
ATOM 780 C CA . PRO A 1 93 ? 12.783 2.384 -20.612 1.00 80.62 93 PRO A CA 1
ATOM 781 C C . PRO A 1 93 ? 11.830 3.572 -20.451 1.00 80.62 93 PRO A C 1
ATOM 783 O O . PRO A 1 93 ? 12.212 4.671 -20.059 1.00 80.62 93 PRO A O 1
ATOM 786 N N . VAL A 1 94 ? 10.566 3.362 -20.794 1.00 81.25 94 VAL A N 1
ATOM 787 C CA . VAL A 1 94 ? 9.521 4.394 -20.759 1.00 81.25 94 VAL A CA 1
ATOM 788 C C . VAL A 1 94 ? 8.579 4.199 -19.588 1.00 81.25 94 VAL A C 1
ATOM 790 O O . VAL A 1 94 ? 8.106 5.176 -19.021 1.00 81.25 94 VAL A O 1
ATOM 793 N N . ALA A 1 95 ? 8.256 2.951 -19.253 1.00 80.50 95 ALA A N 1
ATOM 794 C CA . ALA A 1 95 ? 7.313 2.660 -18.183 1.00 80.50 95 ALA A CA 1
ATOM 795 C C . ALA A 1 95 ? 7.495 1.247 -17.636 1.00 80.50 95 ALA A C 1
ATOM 797 O O . ALA A 1 95 ? 7.820 0.315 -18.375 1.00 80.50 95 ALA A O 1
ATOM 798 N N . ILE A 1 96 ? 7.189 1.080 -16.351 1.00 83.88 96 ILE A N 1
ATOM 799 C CA . ILE A 1 96 ? 7.020 -0.230 -15.729 1.00 83.88 96 ILE A CA 1
ATOM 800 C C . ILE A 1 96 ? 5.556 -0.652 -15.886 1.00 83.88 96 ILE A C 1
ATOM 802 O O . ILE A 1 96 ? 4.654 0.006 -15.375 1.00 83.88 96 ILE A O 1
ATOM 806 N N . LEU A 1 97 ? 5.317 -1.743 -16.611 1.00 81.81 97 LEU A N 1
ATOM 807 C CA . LEU A 1 97 ? 3.980 -2.253 -16.926 1.00 81.81 97 LEU A CA 1
ATOM 808 C C . LEU A 1 97 ? 3.453 -3.245 -15.885 1.00 81.81 97 LEU A C 1
ATOM 810 O O . LEU A 1 97 ? 2.245 -3.373 -15.713 1.00 81.81 97 LEU A O 1
ATOM 814 N N . ALA A 1 98 ? 4.343 -3.992 -15.232 1.00 71.38 98 ALA A N 1
ATOM 815 C CA . ALA A 1 98 ? 3.988 -4.992 -14.228 1.00 71.38 98 ALA A CA 1
ATOM 816 C C . ALA A 1 98 ? 5.175 -5.274 -13.301 1.00 71.38 98 ALA A C 1
ATOM 818 O O . ALA A 1 98 ? 6.326 -5.048 -13.671 1.00 71.38 98 ALA A O 1
ATOM 819 N N . ARG A 1 99 ? 4.897 -5.798 -12.106 1.00 78.19 99 ARG A N 1
ATOM 820 C CA . ARG A 1 99 ? 5.904 -6.265 -11.145 1.00 78.19 99 ARG A CA 1
ATOM 821 C C . ARG A 1 99 ? 5.594 -7.710 -10.765 1.00 78.19 99 ARG A C 1
ATOM 823 O O . ARG A 1 99 ? 4.424 -8.063 -10.642 1.00 78.19 99 ARG A O 1
ATOM 830 N N . ASP A 1 100 ? 6.623 -8.526 -10.588 1.00 79.88 100 ASP A N 1
ATOM 831 C CA . ASP A 1 100 ? 6.501 -9.919 -10.153 1.00 79.88 100 ASP A CA 1
ATOM 832 C C . ASP A 1 100 ? 7.742 -10.334 -9.344 1.00 79.88 100 ASP A C 1
ATOM 834 O O . ASP A 1 100 ? 8.747 -9.626 -9.299 1.00 79.88 100 ASP A O 1
ATOM 838 N N . VAL A 1 101 ? 7.685 -11.484 -8.675 1.00 82.50 101 VAL A N 1
ATOM 839 C CA . VAL A 1 101 ? 8.788 -12.022 -7.878 1.00 82.50 101 VAL A CA 1
ATOM 840 C C . VAL A 1 101 ? 9.110 -13.436 -8.339 1.00 82.50 101 VAL A C 1
ATOM 842 O O . VAL A 1 101 ? 8.392 -14.394 -8.042 1.00 82.50 101 VAL A O 1
ATOM 845 N N . ARG A 1 102 ? 10.261 -13.601 -8.999 1.00 81.69 102 ARG A N 1
ATOM 846 C CA . ARG A 1 102 ? 10.772 -14.922 -9.379 1.00 81.69 102 ARG A CA 1
ATOM 847 C C . ARG A 1 102 ? 11.304 -15.638 -8.142 1.00 81.69 102 ARG A C 1
ATOM 849 O O . ARG A 1 102 ? 12.357 -15.288 -7.607 1.00 81.69 102 ARG A O 1
ATOM 856 N N . ARG A 1 103 ? 10.573 -16.652 -7.675 1.00 78.69 103 ARG A N 1
ATOM 857 C CA . ARG A 1 103 ? 10.984 -17.505 -6.551 1.00 78.69 103 ARG A CA 1
ATOM 858 C C . ARG A 1 103 ? 11.847 -18.665 -7.043 1.00 78.69 103 ARG A C 1
ATOM 860 O O . ARG A 1 103 ? 11.395 -19.511 -7.804 1.00 78.69 103 ARG A O 1
ATOM 867 N N . LEU A 1 104 ? 13.085 -18.702 -6.571 1.00 77.19 104 LEU A N 1
ATOM 868 C CA . LEU A 1 104 ? 14.033 -19.801 -6.719 1.00 77.19 104 LEU A CA 1
ATOM 869 C C . LEU A 1 104 ? 14.140 -20.562 -5.392 1.00 77.19 104 LEU A C 1
ATOM 871 O O . LEU A 1 104 ? 13.763 -20.047 -4.340 1.00 77.19 104 LEU A O 1
ATOM 875 N N . CYS A 1 105 ? 14.716 -21.766 -5.422 1.00 68.06 105 CYS A N 1
ATOM 876 C CA . CYS A 1 105 ? 14.813 -22.660 -4.260 1.00 68.06 105 CYS A CA 1
ATOM 877 C C . CYS A 1 105 ? 15.450 -22.014 -3.012 1.00 68.06 105 CYS A C 1
ATOM 879 O O . CYS A 1 105 ? 15.173 -22.444 -1.899 1.00 68.06 105 CYS A O 1
ATOM 881 N N . SER A 1 106 ? 16.297 -20.994 -3.193 1.00 66.31 106 SER A N 1
ATOM 882 C CA . SER A 1 106 ? 17.034 -20.314 -2.120 1.00 66.31 106 SER A CA 1
ATOM 883 C C . SER A 1 106 ? 16.839 -18.794 -2.060 1.00 66.31 106 SER A C 1
ATOM 885 O O . SER A 1 106 ? 17.420 -18.155 -1.187 1.00 66.31 106 SER A O 1
ATOM 887 N N . ARG A 1 107 ? 16.067 -18.186 -2.973 1.00 76.06 107 ARG A N 1
ATOM 888 C CA . ARG A 1 107 ? 15.911 -16.720 -3.034 1.00 76.06 107 ARG A CA 1
ATOM 889 C C . ARG A 1 107 ? 14.688 -16.281 -3.824 1.00 76.06 107 ARG A C 1
ATOM 891 O O . ARG A 1 107 ? 14.245 -16.974 -4.733 1.00 76.06 107 ARG A O 1
ATOM 898 N N . ALA A 1 108 ? 14.196 -15.092 -3.511 1.00 79.06 108 ALA A N 1
ATOM 899 C CA . ALA A 1 108 ? 13.170 -14.394 -4.271 1.00 79.06 108 ALA A CA 1
ATOM 900 C C . ALA A 1 108 ? 13.817 -13.194 -4.979 1.00 79.06 108 ALA A C 1
ATOM 902 O O . ALA A 1 108 ? 14.488 -12.406 -4.321 1.00 79.06 108 ALA A O 1
ATOM 903 N N . ILE A 1 109 ? 13.664 -13.090 -6.303 1.00 80.81 109 ILE A N 1
ATOM 904 C CA . ILE A 1 109 ? 14.238 -12.010 -7.120 1.00 80.81 109 ILE A CA 1
ATOM 905 C C . ILE A 1 109 ? 13.089 -11.142 -7.651 1.00 80.81 109 ILE A C 1
ATOM 907 O O . ILE A 1 109 ? 12.301 -11.640 -8.465 1.00 80.81 109 ILE A O 1
ATOM 911 N N . PRO A 1 110 ? 12.969 -9.878 -7.208 1.00 81.75 110 PRO A N 1
ATOM 912 C CA . PRO A 1 110 ? 12.015 -8.928 -7.769 1.00 81.75 110 PRO A CA 1
ATOM 913 C C . PRO A 1 110 ? 12.339 -8.630 -9.236 1.00 81.75 110 PRO A C 1
ATOM 915 O O . PRO A 1 110 ? 13.483 -8.327 -9.589 1.00 81.75 110 PRO A O 1
ATOM 918 N N . VAL A 1 111 ? 11.330 -8.733 -10.096 1.00 83.06 111 VAL A N 1
ATOM 919 C CA . VAL A 1 111 ? 11.430 -8.439 -11.526 1.00 83.06 111 VAL A CA 1
ATOM 920 C C . VAL A 1 111 ? 10.320 -7.489 -11.954 1.00 83.06 111 VAL A C 1
ATOM 922 O O . VAL A 1 111 ? 9.200 -7.523 -11.439 1.00 83.06 111 VAL A O 1
ATOM 925 N N . VAL A 1 112 ? 10.624 -6.643 -12.926 1.00 82.56 112 VAL A N 1
ATOM 926 C CA . VAL A 1 112 ? 9.716 -5.636 -13.466 1.00 82.56 112 VAL A CA 1
ATOM 927 C C . VAL A 1 112 ? 9.571 -5.824 -14.969 1.00 82.56 112 VAL A C 1
ATOM 929 O O . VAL A 1 112 ? 10.537 -6.128 -15.663 1.00 82.56 112 VAL A O 1
ATOM 932 N N . LYS A 1 113 ? 8.351 -5.671 -15.483 1.00 85.25 113 LYS A N 1
ATOM 933 C CA . LYS A 1 113 ? 8.074 -5.705 -16.917 1.00 85.25 113 LYS A CA 1
ATOM 934 C C . LYS A 1 113 ? 8.245 -4.302 -17.482 1.00 85.25 113 LYS A C 1
ATOM 936 O O . LYS A 1 113 ? 7.460 -3.416 -17.150 1.00 85.25 113 LYS A O 1
ATOM 941 N N . VAL A 1 114 ? 9.255 -4.103 -18.316 1.00 83.12 114 VAL A N 1
ATOM 942 C CA . VAL A 1 114 ? 9.687 -2.792 -18.804 1.00 83.12 114 VAL A CA 1
ATOM 943 C C . VAL A 1 114 ? 9.207 -2.577 -20.232 1.00 83.12 114 VAL A C 1
ATOM 945 O O . VAL A 1 114 ? 9.426 -3.409 -21.110 1.00 83.12 114 VAL A O 1
ATOM 948 N N . ARG A 1 115 ? 8.545 -1.445 -20.473 1.00 82.88 115 ARG A N 1
ATOM 949 C CA . ARG A 1 115 ? 8.238 -0.947 -21.815 1.00 82.88 115 ARG A CA 1
ATOM 950 C C . ARG A 1 115 ? 9.398 -0.098 -22.318 1.00 82.88 115 ARG A C 1
ATOM 952 O O . ARG A 1 115 ? 9.789 0.844 -21.637 1.00 82.88 115 ARG A O 1
ATOM 959 N N . TRP A 1 116 ? 9.839 -0.342 -23.546 1.00 83.81 116 TRP A N 1
ATOM 960 C CA . TRP A 1 116 ? 10.932 0.392 -24.189 1.00 83.81 116 TRP A CA 1
ATOM 961 C C . TRP A 1 116 ? 10.406 1.415 -25.208 1.00 83.81 116 TRP A C 1
ATOM 963 O O . TRP A 1 116 ? 9.390 1.177 -25.861 1.00 83.81 116 TRP A O 1
ATOM 973 N N . ARG A 1 117 ? 11.079 2.566 -25.355 1.00 72.00 117 ARG A N 1
ATOM 974 C CA . ARG A 1 117 ? 10.604 3.730 -26.142 1.00 72.00 117 ARG A CA 1
ATOM 975 C C . ARG A 1 117 ? 10.313 3.436 -27.614 1.00 72.00 117 ARG A C 1
ATOM 977 O O . ARG A 1 117 ? 9.419 4.049 -28.192 1.00 72.00 117 ARG A O 1
ATOM 984 N N . HIS A 1 118 ? 11.018 2.466 -28.186 1.00 72.88 118 HIS A N 1
ATOM 985 C CA . HIS A 1 118 ? 10.932 2.100 -29.602 1.00 72.88 118 HIS A CA 1
ATOM 986 C C . HIS A 1 118 ? 10.445 0.670 -29.837 1.00 72.88 118 HIS A C 1
ATOM 988 O O . HIS A 1 118 ? 10.550 0.172 -30.955 1.00 72.88 118 HIS A O 1
ATOM 994 N N . ARG A 1 119 ? 9.910 0.012 -28.801 1.00 73.88 119 ARG A N 1
ATOM 995 C CA . ARG A 1 119 ? 9.315 -1.318 -28.928 1.00 73.88 119 ARG A CA 1
ATOM 996 C C . ARG A 1 119 ? 7.816 -1.273 -28.640 1.00 73.88 119 ARG A C 1
ATOM 998 O O . ARG A 1 119 ? 7.375 -0.489 -27.792 1.00 73.88 119 ARG A O 1
ATOM 1005 N N . PRO A 1 120 ? 7.017 -2.086 -29.345 1.00 75.56 120 PRO A N 1
ATOM 1006 C CA . PRO A 1 120 ? 5.607 -2.249 -29.028 1.00 75.56 120 PRO A CA 1
ATOM 1007 C C . PRO A 1 120 ? 5.432 -2.813 -27.607 1.00 75.56 120 PRO A C 1
ATOM 1009 O O . PRO A 1 120 ? 6.347 -3.398 -27.023 1.00 75.56 120 PRO A O 1
ATOM 1012 N N . VAL A 1 121 ? 4.252 -2.612 -27.017 1.00 69.56 121 VAL A N 1
ATOM 1013 C CA . VAL A 1 121 ? 3.966 -2.974 -25.612 1.00 69.56 121 VAL A CA 1
ATOM 1014 C C . VAL A 1 121 ? 4.079 -4.488 -25.388 1.00 69.56 121 VAL A C 1
ATOM 1016 O O . VAL A 1 121 ? 4.424 -4.947 -24.298 1.00 69.56 121 VAL A O 1
ATOM 1019 N N . GLU A 1 122 ? 3.831 -5.265 -26.435 1.00 72.50 122 GLU A N 1
ATOM 1020 C CA . GLU A 1 122 ? 3.903 -6.720 -26.481 1.00 72.50 122 GLU A CA 1
ATOM 1021 C C . GLU A 1 122 ? 5.344 -7.241 -26.358 1.00 72.50 122 GLU A C 1
ATOM 1023 O O . GLU A 1 122 ? 5.554 -8.334 -25.836 1.00 72.50 122 GLU A O 1
ATOM 1028 N N . GLU A 1 123 ? 6.333 -6.440 -26.764 1.00 74.81 123 GLU A N 1
ATOM 1029 C CA . GLU A 1 123 ? 7.768 -6.747 -26.678 1.00 74.81 123 GLU A CA 1
ATOM 1030 C C . GLU A 1 123 ? 8.404 -6.309 -25.348 1.00 74.81 123 GLU A C 1
ATOM 1032 O O . GLU A 1 123 ? 9.624 -6.344 -25.193 1.00 74.81 123 GLU A O 1
ATOM 1037 N N . ALA A 1 124 ? 7.596 -5.894 -24.371 1.00 82.50 124 ALA A N 1
ATOM 1038 C CA . ALA A 1 124 ? 8.087 -5.541 -23.047 1.00 82.50 124 ALA A CA 1
ATOM 1039 C C . ALA A 1 124 ? 8.760 -6.739 -22.351 1.00 82.50 124 ALA A C 1
ATOM 1041 O O . ALA A 1 124 ? 8.164 -7.816 -22.216 1.00 82.50 124 ALA A O 1
ATOM 1042 N N . THR A 1 125 ? 9.988 -6.533 -21.872 1.00 84.44 125 THR A N 1
ATOM 1043 C CA . THR A 1 125 ? 10.836 -7.575 -21.273 1.00 84.44 125 THR A CA 1
ATOM 1044 C C . THR A 1 125 ? 10.782 -7.544 -19.749 1.00 84.44 125 THR A C 1
ATOM 1046 O O . THR A 1 125 ? 10.386 -6.549 -19.144 1.00 84.44 125 THR A O 1
ATOM 1049 N N . TRP A 1 126 ? 11.120 -8.672 -19.117 1.00 85.94 126 TRP A N 1
ATOM 1050 C CA . TRP A 1 126 ? 11.228 -8.778 -17.661 1.00 85.94 126 TRP A CA 1
ATOM 1051 C C . TRP A 1 126 ? 12.675 -8.559 -17.236 1.00 85.94 126 TRP A C 1
ATOM 1053 O O . TRP A 1 126 ? 13.498 -9.448 -17.446 1.00 85.94 126 TRP A O 1
ATOM 1063 N N . GLU A 1 127 ? 12.937 -7.437 -16.578 1.00 86.50 127 GLU A N 1
ATOM 1064 C CA . GLU A 1 127 ? 14.252 -7.066 -16.054 1.00 86.50 127 GLU A CA 1
ATOM 1065 C C . GLU A 1 127 ? 14.271 -7.146 -14.528 1.00 86.50 127 GLU A C 1
ATOM 1067 O O . GLU A 1 127 ? 13.218 -7.137 -13.879 1.00 86.50 127 GLU A O 1
ATOM 1072 N N . THR A 1 128 ? 15.454 -7.246 -13.920 1.00 84.69 128 THR A N 1
ATOM 1073 C CA . THR A 1 128 ? 15.532 -7.202 -12.456 1.00 84.69 128 THR A CA 1
ATOM 1074 C C . THR A 1 128 ? 15.225 -5.796 -11.957 1.00 84.69 128 THR A C 1
ATOM 1076 O O . THR A 1 128 ? 15.619 -4.793 -12.553 1.00 84.69 128 THR A O 1
ATOM 1079 N N . GLU A 1 129 ? 14.511 -5.703 -10.837 1.00 82.81 129 GLU A N 1
ATOM 1080 C CA . GLU A 1 129 ? 14.152 -4.394 -10.289 1.00 82.81 129 GLU A CA 1
ATOM 1081 C C . GLU A 1 129 ? 15.393 -3.578 -9.895 1.00 82.81 129 GLU A C 1
ATOM 1083 O O . GLU A 1 129 ? 15.420 -2.361 -10.068 1.00 82.81 129 GLU A O 1
ATOM 1088 N N . HIS A 1 130 ? 16.439 -4.248 -9.404 1.00 80.12 130 HIS A N 1
ATOM 1089 C CA . HIS A 1 130 ? 17.688 -3.604 -9.010 1.00 80.12 130 HIS A CA 1
ATOM 1090 C C . HIS A 1 130 ? 18.408 -2.959 -10.201 1.00 80.12 130 HIS A C 1
ATOM 1092 O O . HIS A 1 130 ? 18.777 -1.790 -10.122 1.00 80.12 130 HIS A O 1
ATOM 1098 N N . GLU A 1 131 ? 18.566 -3.685 -11.311 1.00 79.94 131 GLU A N 1
ATOM 1099 C CA . GLU A 1 131 ? 19.217 -3.156 -12.517 1.00 79.94 131 GLU A CA 1
ATOM 1100 C C . GLU A 1 131 ? 18.417 -1.991 -13.106 1.00 79.94 131 GLU A C 1
ATOM 1102 O O . GLU A 1 131 ? 18.992 -0.953 -13.430 1.00 79.94 131 GLU A O 1
ATOM 1107 N N . MET A 1 132 ? 17.085 -2.099 -13.138 1.00 84.56 132 MET A N 1
ATOM 1108 C CA . MET A 1 132 ? 16.239 -1.025 -13.659 1.00 84.56 132 MET A CA 1
ATOM 1109 C C . MET A 1 132 ? 16.254 0.237 -12.799 1.00 84.56 132 MET A C 1
ATOM 1111 O O . MET A 1 132 ? 16.210 1.337 -13.345 1.00 84.56 132 MET A O 1
ATOM 1115 N N . ARG A 1 133 ? 16.367 0.107 -11.472 1.00 79.31 133 ARG A N 1
ATOM 1116 C CA . ARG A 1 133 ? 16.547 1.259 -10.575 1.00 79.31 133 ARG A CA 1
ATOM 1117 C C . ARG A 1 133 ? 17.882 1.965 -10.797 1.00 79.31 133 ARG A C 1
ATOM 1119 O O . ARG A 1 133 ? 17.943 3.181 -10.661 1.00 79.31 133 ARG A O 1
ATOM 1126 N N . VAL A 1 134 ? 18.937 1.220 -11.131 1.00 79.44 134 VAL A N 1
ATOM 1127 C CA . VAL A 1 134 ? 20.252 1.795 -11.459 1.00 79.44 134 VAL A CA 1
ATOM 1128 C C . VAL A 1 134 ? 20.220 2.473 -12.830 1.00 79.44 134 VAL A C 1
ATOM 1130 O O . VAL A 1 134 ? 20.780 3.554 -12.987 1.00 79.44 134 VAL A O 1
ATOM 1133 N N . GLN A 1 135 ? 19.557 1.861 -13.814 1.00 77.06 135 GLN A N 1
ATOM 1134 C CA . GLN A 1 135 ? 19.504 2.369 -15.185 1.00 77.06 135 GLN A CA 1
ATOM 1135 C C . GLN A 1 135 ? 18.545 3.554 -15.356 1.00 77.06 135 GLN A C 1
ATOM 1137 O O . GLN A 1 135 ? 18.806 4.443 -16.165 1.00 77.06 135 GLN A O 1
ATOM 1142 N N . SER A 1 136 ? 17.409 3.573 -14.657 1.00 75.19 136 SER A N 1
ATOM 1143 C CA . SER A 1 136 ? 16.374 4.603 -14.829 1.00 75.19 136 SER A CA 1
ATOM 1144 C C . SER A 1 136 ? 15.595 4.841 -13.532 1.00 75.19 136 SER A C 1
ATOM 1146 O O . SER A 1 136 ? 14.446 4.407 -13.421 1.00 75.19 136 SER A O 1
ATOM 1148 N N . PRO A 1 137 ? 16.210 5.525 -12.549 1.00 76.56 137 PRO A N 1
ATOM 1149 C CA . PRO A 1 137 ? 15.618 5.778 -11.233 1.00 76.56 137 PRO A CA 1
ATOM 1150 C C . PRO A 1 137 ? 14.313 6.583 -11.298 1.00 76.56 137 PRO A C 1
ATOM 1152 O O . PRO A 1 137 ? 13.422 6.338 -10.489 1.00 76.56 137 PRO A O 1
ATOM 1155 N N . ASP A 1 138 ? 14.155 7.452 -12.297 1.00 75.12 138 ASP A N 1
ATOM 1156 C CA . ASP A 1 138 ? 12.972 8.302 -12.496 1.00 75.12 138 ASP A CA 1
ATOM 1157 C C . ASP A 1 138 ? 11.680 7.479 -12.674 1.00 75.12 138 ASP A C 1
ATOM 1159 O O . ASP A 1 138 ? 10.607 7.854 -12.212 1.00 75.12 138 ASP A O 1
ATOM 1163 N N . LEU A 1 139 ? 11.774 6.278 -13.261 1.00 76.62 139 LEU A N 1
ATOM 1164 C CA . LEU A 1 139 ? 10.634 5.353 -13.388 1.00 76.62 139 LEU A CA 1
ATOM 1165 C C . LEU A 1 139 ? 10.204 4.732 -12.048 1.00 76.62 139 LEU A C 1
ATOM 1167 O O . LEU A 1 139 ? 9.164 4.071 -11.962 1.00 76.62 139 LEU A O 1
ATOM 1171 N N . PHE A 1 140 ? 11.016 4.923 -11.011 1.00 69.06 140 PHE A N 1
ATOM 1172 C CA . PHE A 1 140 ? 10.842 4.408 -9.661 1.00 69.06 140 PHE A CA 1
ATOM 1173 C C . PHE A 1 140 ? 10.694 5.527 -8.625 1.00 69.06 140 PHE A C 1
ATOM 1175 O O . PHE A 1 140 ? 10.616 5.200 -7.442 1.00 69.06 140 PHE A O 1
ATOM 1182 N N . GLU A 1 141 ? 10.610 6.804 -9.021 1.00 56.44 141 GLU A N 1
ATOM 1183 C CA . GLU A 1 141 ? 10.498 7.953 -8.101 1.00 56.44 141 GLU A CA 1
ATOM 1184 C C . GLU A 1 141 ? 9.285 7.866 -7.160 1.00 56.44 141 GLU A C 1
ATOM 1186 O O . GLU A 1 141 ? 9.353 8.333 -6.030 1.00 56.44 141 GLU A O 1
ATOM 1191 N N . HIS A 1 142 ? 8.220 7.160 -7.548 1.00 55.31 142 HIS A N 1
ATOM 1192 C CA . HIS A 1 142 ? 7.071 6.871 -6.672 1.00 55.31 142 HIS A CA 1
ATOM 1193 C C . HIS A 1 142 ? 7.259 5.632 -5.765 1.00 55.31 142 HIS A C 1
ATOM 1195 O O . HIS A 1 142 ? 6.322 5.145 -5.130 1.00 55.31 142 HIS A O 1
ATOM 1201 N N . SER A 1 143 ? 8.462 5.054 -5.723 1.00 53.16 143 SER A N 1
ATOM 1202 C CA . SER A 1 143 ? 8.807 3.894 -4.895 1.00 53.16 143 SER A CA 1
ATOM 1203 C C . SER A 1 143 ? 10.062 4.173 -4.067 1.00 53.16 143 SER A C 1
ATOM 1205 O O . SER A 1 143 ? 11.191 3.960 -4.510 1.00 53.16 143 SER A O 1
ATOM 1207 N N . VAL A 1 144 ? 9.842 4.600 -2.820 1.00 49.19 144 VAL A N 1
ATOM 1208 C CA . VAL A 1 144 ? 10.833 5.039 -1.811 1.00 49.19 144 VAL A CA 1
ATOM 1209 C C . VAL A 1 144 ? 11.741 3.889 -1.296 1.00 49.19 144 VAL A C 1
ATOM 1211 O O . VAL A 1 144 ? 12.317 3.953 -0.215 1.00 49.19 144 VAL A O 1
ATOM 1214 N N . GLY A 1 145 ? 11.893 2.798 -2.053 1.00 54.19 145 GLY A N 1
ATOM 1215 C CA . GLY A 1 145 ? 12.836 1.705 -1.781 1.00 54.19 145 GLY A CA 1
ATOM 1216 C C . GLY A 1 145 ? 12.367 0.343 -2.297 1.00 54.19 145 GLY A C 1
ATOM 1217 O O . GLY A 1 145 ? 11.264 0.217 -2.823 1.00 54.19 145 GLY A O 1
ATOM 1218 N N . GLU A 1 146 ? 13.193 -0.694 -2.115 1.00 56.00 146 GLU A N 1
ATOM 1219 C CA . GLU A 1 146 ? 12.929 -2.097 -2.516 1.00 56.00 146 GLU A CA 1
ATOM 1220 C C . GLU A 1 146 ? 11.639 -2.671 -1.896 1.00 56.00 146 GLU A C 1
ATOM 1222 O O . GLU A 1 146 ? 11.011 -3.575 -2.440 1.00 56.00 146 GLU A O 1
ATOM 1227 N N . VAL A 1 147 ? 11.214 -2.119 -0.756 1.00 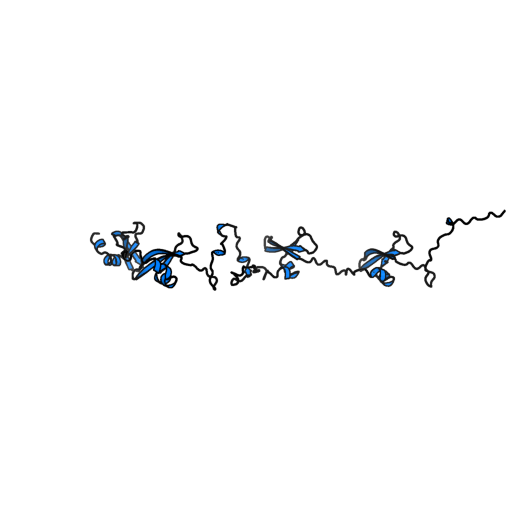57.50 147 VAL A N 1
ATOM 1228 C CA . VAL A 1 147 ? 10.070 -2.615 0.020 1.00 57.50 147 VAL A CA 1
ATOM 1229 C C . VAL A 1 147 ? 9.062 -1.506 0.322 1.00 57.50 147 VAL A C 1
ATOM 1231 O O . VAL A 1 147 ? 8.094 -1.794 1.006 1.00 57.50 147 VAL A O 1
ATOM 1234 N N . ALA A 1 148 ? 9.249 -0.262 -0.132 1.00 57.16 148 ALA A N 1
ATOM 1235 C CA . ALA A 1 148 ? 8.421 0.884 0.263 1.00 57.16 148 ALA A CA 1
ATOM 1236 C C . ALA A 1 148 ? 7.776 1.568 -0.953 1.00 57.16 148 ALA A C 1
ATOM 1238 O O . ALA A 1 148 ? 8.462 1.935 -1.906 1.00 57.16 148 ALA A O 1
ATOM 1239 N N . TYR A 1 149 ? 6.453 1.714 -0.919 1.00 66.62 149 TYR A N 1
ATOM 1240 C CA . TYR A 1 149 ? 5.627 2.207 -2.021 1.00 66.62 149 TYR A CA 1
ATOM 1241 C C . TYR A 1 149 ? 4.864 3.436 -1.566 1.00 66.62 149 TYR A C 1
ATOM 1243 O O . TYR A 1 149 ? 4.231 3.396 -0.513 1.00 66.62 149 TYR A O 1
ATOM 1251 N N . GLU A 1 150 ? 4.901 4.499 -2.360 1.00 72.31 150 GLU A N 1
ATOM 1252 C CA . GLU A 1 150 ? 4.077 5.674 -2.122 1.00 72.31 150 GLU A CA 1
ATOM 1253 C C . GLU A 1 150 ? 2.704 5.482 -2.783 1.00 72.31 150 GLU A C 1
ATOM 1255 O O . GLU A 1 150 ? 2.606 5.206 -3.980 1.00 72.31 150 GLU A O 1
ATOM 1260 N N . LEU A 1 151 ? 1.634 5.563 -1.994 1.00 72.75 151 LEU A N 1
ATOM 1261 C CA . LEU A 1 151 ? 0.256 5.495 -2.463 1.00 72.75 151 LEU A CA 1
ATOM 1262 C C . LEU A 1 151 ? -0.282 6.906 -2.695 1.00 72.75 151 LEU A C 1
ATOM 1264 O O . LEU A 1 151 ? -0.163 7.780 -1.838 1.00 72.75 151 LEU A O 1
ATOM 1268 N N . ALA A 1 152 ? -0.950 7.101 -3.831 1.00 70.56 152 ALA A N 1
ATOM 1269 C CA . ALA A 1 152 ? -1.723 8.307 -4.101 1.00 70.56 152 ALA A CA 1
ATOM 1270 C C . ALA A 1 152 ? -3.001 8.297 -3.243 1.00 70.56 152 ALA A C 1
ATOM 1272 O O . ALA A 1 152 ? -4.050 7.806 -3.667 1.00 70.56 152 ALA A O 1
ATOM 1273 N N . LEU A 1 153 ? -2.889 8.781 -2.005 1.00 73.81 153 LEU A N 1
ATOM 1274 C CA . LEU A 1 153 ? -4.005 8.866 -1.068 1.00 73.81 153 LEU A CA 1
ATOM 1275 C C . LEU A 1 153 ? -4.900 10.083 -1.382 1.00 73.81 153 LEU A C 1
ATOM 1277 O O . LEU A 1 153 ? -4.388 11.148 -1.737 1.00 73.81 153 LEU A O 1
ATOM 1281 N N . PRO A 1 154 ? -6.234 9.964 -1.234 1.00 71.62 154 PRO A N 1
ATOM 1282 C CA . PRO A 1 154 ? -7.142 11.105 -1.307 1.00 71.62 154 PRO A CA 1
ATOM 1283 C C . PRO A 1 154 ? -6.776 12.211 -0.298 1.00 71.62 154 PRO A C 1
ATOM 1285 O O . PRO A 1 154 ? -6.267 11.896 0.779 1.00 71.62 154 PRO A O 1
ATOM 1288 N N . PRO A 1 155 ? -7.117 13.490 -0.560 1.00 70.12 155 PRO A N 1
ATOM 1289 C CA . PRO A 1 155 ? -6.793 14.612 0.334 1.00 70.12 155 PRO A CA 1
ATOM 1290 C C . PRO A 1 155 ? -7.290 14.450 1.781 1.00 70.12 155 PRO A C 1
ATOM 1292 O O . PRO A 1 155 ? -6.654 14.946 2.712 1.00 70.12 155 PRO A O 1
ATOM 1295 N N . ALA A 1 156 ? -8.389 13.710 1.978 1.00 65.44 156 ALA A N 1
ATOM 1296 C CA . ALA A 1 156 ? -8.945 13.378 3.292 1.00 65.44 156 ALA A CA 1
ATOM 1297 C C . ALA A 1 156 ? -7.994 12.536 4.168 1.00 65.44 156 ALA A C 1
ATOM 1299 O O . ALA A 1 156 ? -8.099 12.555 5.387 1.00 65.44 156 ALA A O 1
ATOM 1300 N N . PHE A 1 157 ? -7.035 11.836 3.558 1.00 66.88 157 PHE A N 1
ATOM 1301 C CA . PHE A 1 157 ? -6.033 11.012 4.236 1.00 66.88 157 PHE A CA 1
ATOM 1302 C C . PHE A 1 157 ? -4.639 11.647 4.210 1.00 66.88 157 PHE A C 1
ATOM 1304 O O . PHE A 1 157 ? -3.642 10.953 4.381 1.00 66.88 157 PHE A O 1
ATOM 1311 N N . SER A 1 158 ? -4.550 12.965 4.016 1.00 68.69 158 SER A N 1
ATOM 1312 C CA . SER A 1 158 ? -3.272 13.695 3.968 1.00 68.69 158 SER A CA 1
ATOM 1313 C C . SER A 1 158 ? -2.435 13.575 5.250 1.00 68.69 158 SER A C 1
ATOM 1315 O O . SER A 1 158 ? -1.219 13.744 5.202 1.00 68.69 158 SER A O 1
ATOM 1317 N N . ALA A 1 159 ? -3.062 13.247 6.383 1.00 66.69 159 ALA A N 1
ATOM 1318 C CA . ALA A 1 159 ? -2.376 12.977 7.644 1.00 66.69 159 ALA A CA 1
ATOM 1319 C C . ALA A 1 159 ? -1.802 11.544 7.747 1.00 66.69 159 ALA A C 1
ATOM 1321 O O . ALA A 1 159 ? -1.010 11.268 8.648 1.00 66.69 159 ALA A O 1
ATOM 1322 N N . ILE A 1 160 ? -2.173 10.626 6.846 1.00 73.62 160 ILE A N 1
ATOM 1323 C CA . ILE A 1 160 ? -1.583 9.285 6.763 1.00 73.62 160 ILE A CA 1
ATOM 1324 C C . ILE A 1 160 ? -0.320 9.373 5.907 1.00 73.62 160 ILE A C 1
ATOM 1326 O O . ILE A 1 160 ? -0.346 9.896 4.794 1.00 73.62 160 ILE A O 1
ATOM 1330 N N . HIS A 1 161 ? 0.793 8.824 6.401 1.00 76.00 161 HIS A N 1
ATOM 1331 C CA . HIS A 1 161 ? 2.011 8.732 5.602 1.00 76.00 161 HIS A CA 1
ATOM 1332 C C . HIS A 1 161 ? 1.749 7.898 4.337 1.00 76.00 161 HIS A C 1
ATOM 1334 O O . HIS A 1 161 ? 1.380 6.729 4.456 1.00 76.00 161 HIS A O 1
ATOM 1340 N N . PRO A 1 162 ? 1.973 8.451 3.130 1.00 73.69 162 PRO A N 1
ATOM 1341 C CA . PRO A 1 162 ? 1.639 7.765 1.886 1.00 73.69 162 PRO A CA 1
ATOM 1342 C C . PRO A 1 162 ? 2.582 6.595 1.588 1.00 73.69 162 PRO A C 1
ATOM 1344 O O . PRO A 1 162 ? 2.318 5.820 0.677 1.00 73.69 162 PRO A O 1
ATOM 1347 N N . VAL A 1 163 ? 3.672 6.436 2.344 1.00 76.88 163 VAL A N 1
ATOM 1348 C CA . VAL A 1 163 ? 4.683 5.399 2.128 1.00 76.88 163 VAL A CA 1
ATOM 1349 C C . VAL A 1 163 ? 4.361 4.149 2.950 1.00 76.88 163 VAL A C 1
ATOM 1351 O O . VAL A 1 163 ? 4.436 4.164 4.177 1.00 76.88 163 VAL A O 1
ATOM 1354 N N . PHE A 1 164 ? 4.066 3.043 2.268 1.00 73.94 164 PHE A N 1
ATOM 1355 C CA . PHE A 1 164 ? 3.744 1.747 2.869 1.00 73.94 164 PHE A CA 1
ATOM 1356 C C . PHE A 1 164 ? 4.797 0.696 2.536 1.00 73.94 164 PHE A C 1
ATOM 1358 O O . PHE A 1 164 ? 5.256 0.593 1.397 1.00 73.94 164 PHE A O 1
ATOM 1365 N N . HIS A 1 165 ? 5.138 -0.145 3.514 1.00 73.75 165 HIS A N 1
ATOM 1366 C CA . HIS A 1 165 ? 6.017 -1.284 3.276 1.00 73.75 165 HIS A CA 1
ATOM 1367 C C . HIS A 1 165 ? 5.247 -2.494 2.722 1.00 73.75 165 HIS A C 1
ATOM 1369 O O . HIS A 1 165 ? 4.267 -2.927 3.322 1.00 73.75 165 HIS A O 1
ATOM 1375 N N . VAL A 1 166 ? 5.711 -3.117 1.631 1.00 63.50 166 VAL A N 1
ATOM 1376 C CA . VAL A 1 166 ? 5.063 -4.299 1.012 1.00 63.50 166 VAL A CA 1
ATOM 1377 C C . VAL A 1 166 ? 4.950 -5.470 1.983 1.00 63.50 166 VAL A C 1
ATOM 1379 O O . VAL A 1 166 ? 3.988 -6.228 1.929 1.00 63.50 166 VAL A O 1
ATOM 1382 N N . SER A 1 167 ? 5.895 -5.600 2.915 1.00 63.56 167 SER A N 1
ATOM 1383 C CA . SER A 1 167 ? 5.844 -6.611 3.977 1.00 63.56 167 SER A CA 1
ATOM 1384 C C . SER A 1 167 ? 4.675 -6.419 4.953 1.00 63.56 167 SER A C 1
ATOM 1386 O O . SER A 1 167 ? 4.284 -7.376 5.619 1.00 63.56 167 SER A O 1
ATOM 1388 N N . MET A 1 168 ? 4.100 -5.215 5.030 1.00 62.22 168 MET A N 1
ATOM 1389 C CA . MET A 1 168 ? 2.894 -4.926 5.811 1.00 62.22 168 MET A CA 1
ATOM 1390 C C . MET A 1 168 ? 1.605 -5.241 5.039 1.00 62.22 168 MET A C 1
ATOM 1392 O O . MET A 1 168 ? 0.549 -5.388 5.654 1.00 62.22 168 MET A O 1
ATOM 1396 N N . LEU A 1 169 ? 1.672 -5.393 3.712 1.00 67.38 169 LEU A N 1
ATOM 1397 C CA . LEU A 1 169 ? 0.510 -5.683 2.878 1.00 67.38 169 LEU A CA 1
ATOM 1398 C C . LEU A 1 169 ? 0.264 -7.196 2.838 1.00 67.38 169 LEU A C 1
ATOM 1400 O O . LEU A 1 169 ? 1.067 -7.981 2.334 1.00 67.38 169 LEU A O 1
ATOM 1404 N N . ARG A 1 170 ? -0.871 -7.626 3.391 1.00 69.12 170 ARG A N 1
ATOM 1405 C CA . ARG A 1 170 ? -1.323 -9.022 3.324 1.00 69.12 170 ARG A CA 1
ATOM 1406 C C . ARG A 1 170 ? -2.147 -9.244 2.061 1.00 69.12 170 ARG A C 1
ATOM 1408 O O . ARG A 1 170 ? -2.808 -8.330 1.579 1.00 69.12 170 ARG A O 1
ATOM 1415 N N . ARG A 1 171 ? -2.142 -10.480 1.543 1.00 68.25 171 ARG A N 1
ATOM 1416 C CA . ARG A 1 171 ? -2.994 -10.871 0.411 1.00 68.25 171 ARG A CA 1
ATOM 1417 C C . ARG A 1 171 ? -4.458 -10.632 0.781 1.00 68.25 171 ARG A C 1
ATOM 1419 O O . ARG A 1 171 ? -5.007 -11.360 1.603 1.00 68.25 171 ARG A O 1
ATOM 1426 N N . TYR A 1 172 ? -5.057 -9.630 0.158 1.00 71.75 172 TYR A N 1
ATOM 1427 C CA . TYR A 1 172 ? -6.459 -9.292 0.320 1.00 71.75 172 TYR A CA 1
ATOM 1428 C C . TYR A 1 172 ? -7.299 -10.074 -0.698 1.00 71.75 172 TYR A C 1
ATOM 1430 O O . TYR A 1 172 ? -6.947 -10.142 -1.877 1.00 71.75 172 TYR A O 1
ATOM 1438 N N . VAL A 1 173 ? -8.374 -10.714 -0.234 1.00 77.50 173 VAL A N 1
ATOM 1439 C CA . VAL A 1 173 ? -9.377 -11.347 -1.098 1.00 77.50 173 VAL A CA 1
ATOM 1440 C C . VAL A 1 173 ? -10.524 -10.346 -1.218 1.00 77.50 173 VAL A C 1
ATOM 1442 O O . VAL A 1 173 ? -11.085 -9.996 -0.179 1.00 77.50 173 VAL A O 1
ATOM 1445 N N . PRO A 1 174 ? -10.844 -9.855 -2.429 1.00 68.44 174 PRO A N 1
ATOM 1446 C CA . PRO A 1 174 ? -11.922 -8.894 -2.608 1.00 68.44 174 PRO A CA 1
ATOM 1447 C C . PRO A 1 174 ? -13.240 -9.485 -2.110 1.00 68.44 174 PRO A C 1
ATOM 1449 O O . PRO A 1 174 ? -13.676 -10.519 -2.612 1.00 68.44 174 PRO A O 1
ATOM 1452 N N . ASP A 1 175 ? -13.846 -8.827 -1.129 1.00 73.50 175 ASP A N 1
ATOM 1453 C CA . ASP A 1 175 ? -15.226 -9.053 -0.711 1.00 73.50 175 ASP A CA 1
ATOM 1454 C C . ASP A 1 175 ? -15.921 -7.692 -0.697 1.00 73.50 175 ASP A C 1
ATOM 1456 O O . ASP A 1 175 ? -15.337 -6.690 -0.275 1.00 73.50 175 ASP A O 1
ATOM 1460 N N . GLU A 1 176 ? -17.151 -7.648 -1.193 1.00 69.12 176 GLU A N 1
ATOM 1461 C CA . GLU A 1 176 ? -17.946 -6.423 -1.273 1.00 69.12 176 GLU A CA 1
ATOM 1462 C C . GLU A 1 176 ? -18.274 -5.880 0.127 1.00 69.12 176 GLU A C 1
ATOM 1464 O O . GLU A 1 176 ? -18.442 -4.675 0.292 1.00 69.12 176 GLU A O 1
ATOM 1469 N N . SER A 1 177 ? -18.260 -6.739 1.155 1.00 65.06 177 SER A N 1
ATOM 1470 C CA . SER A 1 177 ? -18.447 -6.347 2.561 1.00 65.06 177 SER A CA 1
ATOM 1471 C C . SER A 1 177 ? -17.297 -5.506 3.142 1.00 65.06 177 SER A C 1
ATOM 1473 O O . SER A 1 177 ? -17.496 -4.742 4.083 1.00 65.06 177 SER A O 1
ATOM 1475 N N . HIS A 1 178 ? -16.092 -5.619 2.580 1.00 66.19 178 HIS A N 1
ATOM 1476 C CA . HIS A 1 178 ? -14.906 -4.884 3.029 1.00 66.19 178 HIS A CA 1
ATOM 1477 C C . HIS A 1 178 ? -14.766 -3.514 2.347 1.00 66.19 178 HIS A C 1
ATOM 1479 O O . HIS A 1 178 ? -13.862 -2.745 2.687 1.00 66.19 178 HIS A O 1
ATOM 1485 N N . VAL A 1 179 ? -15.608 -3.209 1.354 1.00 60.03 179 VAL A N 1
ATOM 1486 C CA . VAL A 1 179 ? -15.609 -1.904 0.693 1.00 60.03 179 VAL A CA 1
ATOM 1487 C C . VAL A 1 179 ? -16.315 -0.916 1.615 1.00 60.03 179 VAL A C 1
ATOM 1489 O O . VAL A 1 179 ? -17.536 -0.775 1.599 1.00 60.03 179 VAL A O 1
ATOM 1492 N N . LEU A 1 180 ? -15.530 -0.234 2.447 1.00 59.50 180 LEU A N 1
ATOM 1493 C CA . LEU A 1 180 ? -16.019 0.869 3.265 1.00 59.50 180 LEU A CA 1
ATOM 1494 C C . LEU A 1 180 ? -16.461 2.008 2.338 1.00 59.50 180 LEU A C 1
ATOM 1496 O O . LEU A 1 180 ? -15.673 2.508 1.533 1.00 59.50 180 LEU A O 1
ATOM 1500 N N . GLN A 1 181 ? -17.723 2.425 2.443 1.00 58.09 181 GLN A N 1
ATOM 1501 C CA . GLN A 1 181 ? -18.175 3.661 1.808 1.00 58.09 181 GLN A CA 1
ATOM 1502 C C . GLN A 1 181 ? -17.500 4.835 2.527 1.00 58.09 181 GLN A C 1
ATOM 1504 O O . GLN A 1 181 ? -17.755 5.071 3.706 1.00 58.09 181 GLN A O 1
ATOM 1509 N N . TYR A 1 182 ? -16.616 5.546 1.820 1.00 52.50 182 TYR A N 1
ATOM 1510 C CA . TYR A 1 182 ? -15.833 6.664 2.366 1.00 52.50 182 TYR A CA 1
ATOM 1511 C C . TYR A 1 182 ? -16.701 7.772 2.976 1.00 52.50 182 TYR A C 1
ATOM 1513 O O . TYR A 1 182 ? -16.278 8.422 3.925 1.00 52.50 182 TYR A O 1
ATOM 1521 N N . ASP A 1 183 ? -17.929 7.935 2.484 1.00 56.50 183 ASP A N 1
ATOM 1522 C CA . ASP A 1 183 ? -18.869 8.962 2.942 1.00 56.50 183 ASP A CA 1
ATOM 1523 C C . ASP A 1 183 ? -19.400 8.719 4.371 1.00 56.50 183 ASP A C 1
ATOM 1525 O O . ASP A 1 183 ? -20.092 9.570 4.924 1.00 56.50 183 ASP A O 1
ATOM 1529 N N . ALA A 1 184 ? -19.103 7.560 4.972 1.00 54.78 184 ALA A N 1
ATOM 1530 C CA . ALA A 1 184 ? -19.639 7.141 6.265 1.00 54.78 184 ALA A CA 1
ATOM 1531 C C . ALA A 1 184 ? -18.599 7.084 7.397 1.00 54.78 184 ALA A C 1
ATOM 1533 O O . ALA A 1 184 ? -18.934 6.599 8.471 1.00 54.78 184 ALA A O 1
ATOM 1534 N N . VAL A 1 185 ? -17.351 7.512 7.189 1.00 60.66 185 VAL A N 1
ATOM 1535 C CA . VAL A 1 185 ? -16.305 7.423 8.221 1.00 60.66 185 VAL A CA 1
ATOM 1536 C C . VAL A 1 185 ? -15.738 8.807 8.514 1.00 60.66 185 VAL A C 1
ATOM 1538 O O . VAL A 1 185 ? -14.881 9.306 7.789 1.00 60.66 185 VAL A O 1
ATOM 1541 N N . GLU A 1 186 ? -16.217 9.422 9.594 1.00 61.69 186 GLU A N 1
ATOM 1542 C CA . GLU A 1 186 ? -15.643 10.654 10.135 1.00 61.69 186 GLU A CA 1
ATOM 1543 C C . GLU A 1 186 ? -14.420 10.302 11.004 1.00 61.69 186 GLU A C 1
ATOM 1545 O O . GLU A 1 186 ? -14.503 9.523 11.959 1.00 61.69 186 GLU A O 1
ATOM 1550 N N . LEU A 1 187 ? -13.256 10.843 10.635 1.00 65.56 187 LEU A N 1
ATOM 1551 C CA . LEU A 1 187 ? -12.012 10.736 11.399 1.00 65.56 187 LEU A CA 1
ATOM 1552 C C . LEU A 1 187 ? -11.700 12.096 12.027 1.00 65.56 187 LEU A C 1
ATOM 1554 O O . LEU A 1 187 ? -11.891 13.125 11.379 1.00 65.56 187 LEU A O 1
ATOM 1558 N N . ASP A 1 188 ? -11.210 12.106 13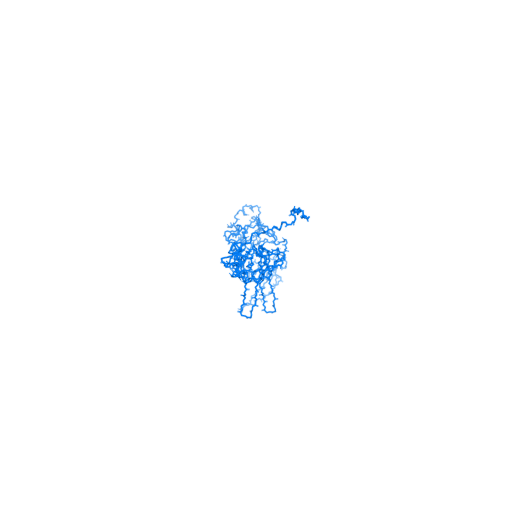.266 1.00 63.97 188 ASP A N 1
ATOM 1559 C CA . ASP A 1 188 ? -10.764 13.343 13.912 1.00 63.97 188 ASP A CA 1
ATOM 1560 C C . ASP A 1 188 ? -9.393 13.810 13.383 1.00 63.97 188 ASP A C 1
ATOM 1562 O O . ASP A 1 188 ? -8.717 13.109 12.625 1.00 63.97 188 ASP A O 1
ATOM 1566 N N . ASP A 1 189 ? -8.931 14.981 13.834 1.00 66.69 189 ASP A N 1
ATOM 1567 C CA . ASP A 1 189 ? -7.609 15.536 13.487 1.00 66.69 189 ASP A CA 1
ATOM 1568 C C . ASP A 1 189 ? -6.432 14.607 13.865 1.00 66.69 189 ASP A C 1
ATOM 1570 O O . ASP A 1 189 ? -5.293 14.823 13.446 1.00 66.69 189 ASP A O 1
ATOM 1574 N N . ARG A 1 190 ? -6.685 13.573 14.679 1.00 66.25 190 ARG A N 1
ATOM 1575 C CA . ARG A 1 190 ? -5.718 12.553 15.100 1.00 66.25 190 ARG A CA 1
ATOM 1576 C C . ARG A 1 190 ? -5.889 11.229 14.357 1.00 66.25 190 ARG A C 1
ATOM 1578 O O . ARG A 1 190 ? -5.232 10.257 14.732 1.00 66.25 190 ARG A O 1
ATOM 1585 N N . LEU A 1 191 ? -6.714 11.191 13.306 1.00 64.00 191 LEU A N 1
ATOM 1586 C CA . LEU A 1 191 ? -7.030 10.001 12.511 1.00 64.00 191 LEU A CA 1
ATOM 1587 C C . LEU A 1 191 ? -7.668 8.865 13.323 1.00 64.00 191 LEU A C 1
ATOM 1589 O O . LEU A 1 191 ? -7.562 7.693 12.954 1.00 64.00 191 LEU A O 1
ATOM 1593 N N . THR A 1 192 ? -8.317 9.188 14.438 1.00 64.44 192 THR A N 1
ATOM 1594 C CA . THR A 1 192 ? -9.097 8.223 15.210 1.00 64.44 192 THR A CA 1
ATOM 1595 C C . THR A 1 192 ? -10.539 8.211 14.724 1.00 64.44 192 THR A C 1
ATOM 1597 O O . THR A 1 192 ? -11.085 9.232 14.307 1.00 64.44 192 THR A O 1
ATOM 1600 N N . PHE A 1 193 ? -11.137 7.020 14.722 1.00 67.06 193 PHE A N 1
ATOM 1601 C CA . PHE A 1 193 ? -12.529 6.834 14.332 1.00 67.06 193 PHE A CA 1
ATOM 1602 C C . PHE A 1 193 ? -13.443 7.547 15.329 1.00 67.06 193 PHE A C 1
ATOM 1604 O O . PHE A 1 193 ? -13.413 7.232 16.521 1.00 67.06 193 PHE A O 1
ATOM 1611 N N . VAL A 1 194 ? -14.236 8.506 14.847 1.00 69.25 194 VAL A N 1
ATOM 1612 C CA . VAL A 1 194 ? -15.168 9.246 15.698 1.00 69.25 194 VAL A CA 1
ATOM 1613 C C . VAL A 1 194 ? -16.438 8.418 15.852 1.00 69.25 194 VAL A C 1
ATOM 1615 O O . VAL A 1 194 ? -17.306 8.389 14.981 1.00 69.25 194 VAL A O 1
ATOM 1618 N N . GLU A 1 195 ? -16.548 7.705 16.972 1.00 76.62 195 GLU A N 1
ATOM 1619 C CA . GLU A 1 195 ? -17.781 7.001 17.323 1.00 76.62 195 GLU A CA 1
ATOM 1620 C C . GLU A 1 195 ? -18.809 7.995 17.855 1.00 76.62 195 GLU A C 1
ATOM 1622 O O . GLU A 1 195 ? -18.751 8.414 19.010 1.00 76.62 195 GLU A O 1
ATOM 1627 N N . GLU A 1 196 ? -19.760 8.378 17.005 1.00 82.44 196 GLU A N 1
ATOM 1628 C CA . GLU A 1 196 ? -20.855 9.252 17.412 1.00 82.44 196 GLU A CA 1
ATOM 1629 C C . GLU A 1 196 ? -22.008 8.429 18.026 1.00 82.44 196 GLU A C 1
ATOM 1631 O O . GLU A 1 196 ? -22.559 7.530 17.367 1.00 82.44 196 GLU A O 1
ATOM 1636 N N . PRO A 1 197 ? -22.386 8.688 19.289 1.00 86.38 197 PRO A N 1
ATOM 1637 C CA . PRO A 1 197 ? -23.512 8.026 19.929 1.00 86.38 197 PRO A CA 1
ATOM 1638 C C . PRO A 1 197 ? -24.828 8.630 19.422 1.00 86.38 197 PRO A C 1
ATOM 1640 O O . PRO A 1 197 ? -25.027 9.839 19.435 1.00 86.38 197 PRO A O 1
ATOM 1643 N N . VAL A 1 198 ? -25.756 7.784 18.978 1.00 85.06 198 VAL A N 1
ATOM 1644 C CA . VAL A 1 198 ? -27.013 8.229 18.346 1.00 85.06 198 VAL A CA 1
ATOM 1645 C C . VAL A 1 198 ? -28.216 8.084 19.265 1.00 85.06 198 VAL A C 1
ATOM 1647 O O . VAL A 1 198 ? -29.165 8.854 19.167 1.00 85.06 198 VAL A O 1
ATOM 1650 N N . ALA A 1 199 ? -28.231 7.061 20.120 1.00 85.75 199 ALA A N 1
ATOM 1651 C CA . ALA A 1 199 ? -29.359 6.810 21.010 1.00 85.75 199 ALA A CA 1
ATOM 1652 C C . ALA A 1 199 ? -28.950 5.982 22.228 1.00 85.75 199 ALA A C 1
ATOM 1654 O O . ALA A 1 199 ? -28.111 5.084 22.128 1.00 85.75 199 ALA A O 1
ATOM 1655 N N . ILE A 1 200 ? -29.614 6.229 23.356 1.00 87.50 200 ILE A N 1
ATOM 1656 C CA . ILE A 1 200 ? -29.563 5.359 24.533 1.00 87.50 200 ILE A CA 1
ATOM 1657 C C . ILE A 1 200 ? -30.682 4.325 24.397 1.00 87.50 200 ILE A C 1
ATOM 1659 O O . ILE A 1 200 ? -31.857 4.676 24.355 1.00 87.50 200 ILE A O 1
ATOM 1663 N N . LEU A 1 201 ? -30.314 3.048 24.309 1.00 86.00 201 LEU A N 1
ATOM 1664 C CA . LEU A 1 201 ? -31.248 1.935 24.127 1.00 86.00 201 LEU A CA 1
ATOM 1665 C C . LEU A 1 201 ? -31.779 1.381 25.454 1.00 86.00 201 LEU A C 1
ATOM 1667 O O . LEU A 1 201 ? -32.888 0.857 25.495 1.00 86.00 201 LEU A O 1
ATOM 1671 N N . ALA A 1 202 ? -30.981 1.444 26.522 1.00 82.94 202 ALA A N 1
ATOM 1672 C CA . ALA A 1 202 ? -31.346 0.948 27.848 1.00 82.94 202 ALA A CA 1
ATOM 1673 C C . ALA A 1 202 ? -30.518 1.634 28.943 1.00 82.94 202 ALA A C 1
ATOM 1675 O O . ALA A 1 202 ? -29.432 2.151 28.677 1.00 82.94 202 ALA A O 1
ATOM 1676 N N . ARG A 1 203 ? -31.014 1.599 30.181 1.00 86.38 203 ARG A N 1
ATOM 1677 C CA . ARG A 1 203 ? -30.302 2.034 31.390 1.00 86.38 203 ARG A CA 1
ATOM 1678 C C . ARG A 1 203 ? -30.274 0.887 32.385 1.00 86.38 203 ARG A C 1
ATOM 1680 O O . ARG A 1 203 ? -31.258 0.162 32.494 1.00 86.38 203 ARG A O 1
ATOM 1687 N N . ASP A 1 204 ? -29.168 0.733 33.094 1.00 82.25 204 ASP A N 1
ATOM 1688 C CA . ASP A 1 204 ? -29.022 -0.256 34.156 1.00 82.25 204 ASP A CA 1
ATOM 1689 C C . ASP A 1 204 ? -28.062 0.265 35.237 1.00 82.25 204 ASP A C 1
ATOM 1691 O O . ASP A 1 204 ? -27.354 1.254 35.044 1.00 82.25 204 ASP A O 1
ATOM 1695 N N . VAL A 1 205 ? -28.029 -0.379 36.398 1.00 83.38 205 VAL A N 1
ATOM 1696 C CA . VAL A 1 205 ? -27.133 -0.020 37.497 1.00 83.38 205 VAL A CA 1
ATOM 1697 C C . VAL A 1 205 ? -26.286 -1.225 37.871 1.00 83.38 205 VAL A C 1
ATOM 1699 O O . VAL A 1 205 ? -26.740 -2.165 38.521 1.00 83.38 205 VAL A O 1
ATOM 1702 N N . ARG A 1 206 ? -24.994 -1.167 37.540 1.00 81.19 206 ARG A N 1
ATOM 1703 C CA . ARG A 1 206 ? -24.025 -2.177 37.968 1.00 81.19 206 ARG A CA 1
ATOM 1704 C C . ARG A 1 206 ? -23.704 -1.993 39.446 1.00 81.19 206 ARG A C 1
ATOM 1706 O O . ARG A 1 206 ? -23.003 -1.056 39.832 1.00 81.19 206 ARG A O 1
ATOM 1713 N N . ARG A 1 207 ? -24.209 -2.898 40.285 1.00 76.62 207 ARG A N 1
ATOM 1714 C CA . ARG A 1 207 ? -23.885 -2.951 41.717 1.00 76.62 207 ARG A CA 1
ATOM 1715 C C . ARG A 1 207 ? -22.610 -3.770 41.923 1.00 76.62 207 ARG A C 1
ATOM 1717 O O . ARG A 1 207 ? -22.555 -4.953 41.619 1.00 76.62 207 ARG A O 1
ATOM 1724 N N . LEU A 1 208 ? -21.575 -3.113 42.427 1.00 76.31 208 LEU A N 1
ATOM 1725 C CA . LEU A 1 208 ? -20.355 -3.712 42.964 1.00 76.31 208 LEU A CA 1
ATOM 1726 C C . LEU A 1 208 ? -20.481 -3.787 44.498 1.00 76.31 208 LEU A C 1
ATOM 1728 O O . LEU A 1 208 ? -21.249 -3.012 45.069 1.00 76.31 208 LEU A O 1
ATOM 1732 N N . CYS A 1 209 ? -19.692 -4.641 45.173 1.00 71.69 209 CYS A N 1
ATOM 1733 C CA . CYS A 1 209 ? -19.746 -4.869 46.637 1.00 71.69 209 CYS A CA 1
ATOM 1734 C C . CYS A 1 209 ? -19.857 -3.594 47.499 1.00 71.69 209 CYS A C 1
ATOM 1736 O O . CYS A 1 209 ? -20.408 -3.640 48.592 1.00 71.69 209 CYS A O 1
ATOM 1738 N N . SER A 1 210 ? -19.330 -2.453 47.039 1.00 71.88 210 SER A N 1
ATOM 1739 C CA . SER A 1 210 ? -19.354 -1.185 47.780 1.00 71.88 210 SER A CA 1
ATOM 1740 C C . SER A 1 210 ? -19.983 -0.001 47.039 1.00 71.88 210 SER A C 1
ATOM 1742 O O . SER A 1 210 ? -20.090 1.078 47.624 1.00 71.88 210 SER A O 1
ATOM 1744 N N . ARG A 1 211 ? -20.368 -0.143 45.761 1.00 70.12 211 ARG A N 1
ATOM 1745 C CA . ARG A 1 211 ? -20.794 0.990 44.916 1.00 70.12 211 ARG A CA 1
ATOM 1746 C C . ARG A 1 211 ? -21.788 0.576 43.839 1.00 70.12 211 ARG A C 1
ATOM 1748 O O . ARG A 1 211 ? -21.620 -0.455 43.205 1.00 70.12 211 ARG A O 1
ATOM 1755 N N . ALA A 1 212 ? -22.775 1.427 43.587 1.00 80.38 212 ALA A N 1
ATOM 1756 C CA . ALA A 1 212 ? -23.681 1.314 42.450 1.00 80.38 212 ALA A CA 1
ATOM 1757 C C . ALA A 1 212 ? -23.229 2.286 41.350 1.00 80.38 212 ALA A C 1
ATOM 1759 O O . ALA A 1 212 ? -23.090 3.480 41.618 1.00 80.38 212 ALA A O 1
ATOM 1760 N N . ILE A 1 213 ? -22.960 1.775 40.147 1.00 80.19 213 ILE A N 1
ATOM 1761 C CA . ILE A 1 213 ? -22.510 2.558 38.992 1.00 80.19 213 ILE A CA 1
ATOM 1762 C C . ILE A 1 213 ? -23.605 2.509 37.920 1.00 80.19 213 ILE A C 1
ATOM 1764 O O . ILE A 1 213 ? -23.839 1.437 37.355 1.00 80.19 213 ILE A O 1
ATOM 1768 N N . PRO A 1 214 ? -24.283 3.634 37.637 1.00 86.38 214 PRO A N 1
ATOM 1769 C CA . PRO A 1 214 ? -25.231 3.716 36.535 1.00 86.38 214 PRO A CA 1
ATOM 1770 C C . PRO A 1 214 ? -24.516 3.553 35.190 1.00 86.38 214 PRO A C 1
ATOM 1772 O O . PRO A 1 214 ? -23.496 4.199 34.928 1.00 86.38 214 PRO A O 1
ATOM 1775 N N . VAL A 1 215 ? -25.049 2.679 34.347 1.00 88.81 215 VAL A N 1
ATOM 1776 C CA . VAL A 1 215 ? -24.557 2.390 33.001 1.00 88.81 215 VAL A CA 1
ATOM 1777 C C . VAL A 1 215 ? -25.694 2.500 31.994 1.00 88.81 215 VAL A C 1
ATOM 1779 O O . VAL A 1 215 ? -26.857 2.235 32.294 1.00 88.81 215 VAL A O 1
ATOM 1782 N N . VAL A 1 216 ? -25.360 2.895 30.774 1.00 88.69 216 VAL A N 1
ATOM 1783 C CA . VAL A 1 216 ? -26.311 3.073 29.680 1.00 88.69 216 VAL A CA 1
ATOM 1784 C C . VAL A 1 216 ? -25.866 2.258 28.475 1.00 88.69 216 VAL A C 1
ATOM 1786 O O . VAL A 1 216 ? -24.678 2.171 28.175 1.00 88.69 216 VAL A O 1
ATOM 1789 N N . LYS A 1 217 ? -26.820 1.632 27.786 1.00 88.00 217 LYS A N 1
ATOM 1790 C CA . LYS A 1 217 ? -26.563 0.911 26.540 1.00 88.00 217 LYS A CA 1
ATOM 1791 C C . LYS A 1 217 ? -26.662 1.888 25.376 1.00 88.00 217 LYS A C 1
ATOM 1793 O O . LYS A 1 217 ? -27.738 2.441 25.149 1.00 88.00 217 LYS A O 1
ATOM 1798 N N . VAL A 1 218 ? -25.574 2.092 24.643 1.00 88.12 218 VAL A N 1
ATOM 1799 C CA . VAL A 1 218 ? -25.450 3.143 23.623 1.00 88.12 218 VAL A CA 1
ATOM 1800 C C . VAL A 1 218 ? -25.440 2.540 22.221 1.00 88.12 218 VAL A C 1
ATOM 1802 O O . VAL A 1 218 ? -24.713 1.585 21.946 1.00 88.12 218 VAL A O 1
ATOM 1805 N N . ARG A 1 219 ? -26.256 3.103 21.322 1.00 87.12 219 ARG A N 1
ATOM 1806 C CA . ARG A 1 219 ? -26.203 2.830 19.882 1.00 87.12 219 ARG A CA 1
ATOM 1807 C C . ARG A 1 219 ? -25.249 3.808 19.207 1.00 87.12 219 ARG A C 1
ATOM 1809 O O . ARG A 1 219 ? -25.467 5.015 19.290 1.00 87.12 219 ARG A O 1
ATOM 1816 N N . TRP A 1 220 ? -24.288 3.285 18.459 1.00 87.31 220 TRP A N 1
ATOM 1817 C CA . TRP A 1 220 ? -23.315 4.065 17.690 1.00 87.31 220 TRP A CA 1
ATOM 1818 C C . TRP A 1 220 ? -23.770 4.252 16.237 1.00 87.31 220 TRP A C 1
ATOM 1820 O O . TRP A 1 220 ? -24.407 3.364 15.671 1.00 87.31 220 TRP A O 1
ATOM 1830 N N . ARG A 1 221 ? -23.461 5.399 15.619 1.00 80.38 221 ARG A N 1
ATOM 1831 C CA . ARG A 1 221 ? -23.957 5.792 14.281 1.00 80.38 221 ARG A CA 1
ATOM 1832 C C . ARG A 1 221 ? -23.590 4.817 13.165 1.00 80.38 221 ARG A C 1
ATOM 1834 O O . ARG A 1 221 ? -24.399 4.583 12.271 1.00 80.38 221 ARG A O 1
ATOM 1841 N N . HIS A 1 222 ? -22.401 4.232 13.251 1.00 74.75 222 HIS A N 1
ATOM 1842 C CA . HIS A 1 222 ? -21.819 3.368 12.220 1.00 74.75 222 HIS A CA 1
ATOM 1843 C C . HIS A 1 222 ? -21.753 1.892 12.626 1.00 74.75 222 HIS A C 1
ATOM 1845 O O . HIS A 1 222 ? -21.119 1.099 11.935 1.00 74.75 222 HIS A O 1
ATOM 1851 N N . ARG A 1 223 ? -22.402 1.514 13.736 1.00 77.19 223 ARG A N 1
ATOM 1852 C CA . ARG A 1 223 ? -22.485 0.121 14.180 1.00 77.19 223 ARG A CA 1
ATOM 1853 C C . ARG A 1 223 ? -23.926 -0.384 14.123 1.00 77.19 223 ARG A C 1
ATOM 1855 O O . ARG A 1 223 ? -24.858 0.389 14.370 1.00 77.19 223 ARG A O 1
ATOM 1862 N N . PRO A 1 224 ? -24.135 -1.672 13.813 1.00 76.06 224 PRO A N 1
ATOM 1863 C CA . PRO A 1 224 ? -25.455 -2.278 13.906 1.00 76.06 224 PRO A CA 1
ATOM 1864 C C . PRO A 1 224 ? -25.964 -2.255 15.360 1.00 76.06 224 PRO A C 1
ATOM 1866 O O . PRO A 1 224 ? -25.192 -2.154 16.315 1.00 76.06 224 PRO A O 1
ATOM 1869 N N . VAL A 1 225 ? -27.286 -2.333 15.545 1.00 75.38 225 VAL A N 1
ATOM 1870 C CA . VAL A 1 225 ? -27.933 -2.225 16.872 1.00 75.38 225 VAL A CA 1
ATOM 1871 C C . VAL A 1 225 ? -27.479 -3.351 17.809 1.00 75.38 225 VAL A C 1
ATOM 1873 O O . VAL A 1 225 ? -27.397 -3.169 19.025 1.00 75.38 225 VAL A O 1
ATOM 1876 N N . GLU A 1 226 ? -27.153 -4.507 17.240 1.00 78.94 226 GLU A N 1
ATOM 1877 C CA . GLU A 1 226 ? -26.647 -5.694 17.920 1.00 78.94 226 GLU A CA 1
ATOM 1878 C C . GLU A 1 226 ? -25.275 -5.459 18.574 1.00 78.94 226 GLU A C 1
ATOM 1880 O O . GLU A 1 226 ? -24.975 -6.075 19.595 1.00 78.94 226 GLU A O 1
ATOM 1885 N N . GLU A 1 227 ? -24.475 -4.531 18.040 1.00 82.06 227 GLU A N 1
ATOM 1886 C CA . GLU A 1 227 ? -23.140 -4.167 18.535 1.00 82.06 227 GLU A CA 1
ATOM 1887 C C . GLU A 1 227 ? -23.153 -3.002 19.544 1.00 82.06 227 GLU A C 1
ATOM 1889 O O . GLU A 1 227 ? -22.109 -2.430 19.861 1.00 82.06 227 GLU A O 1
ATOM 1894 N N . ALA A 1 228 ? -24.322 -2.632 20.072 1.00 87.44 228 ALA A N 1
ATOM 1895 C CA . ALA A 1 228 ? -24.439 -1.597 21.097 1.00 87.44 228 ALA A CA 1
ATOM 1896 C C . ALA A 1 228 ? -23.688 -1.972 22.393 1.00 87.44 228 ALA A C 1
ATOM 1898 O O . ALA A 1 228 ? -23.887 -3.058 22.952 1.00 87.44 228 ALA A O 1
ATOM 1899 N N . THR A 1 229 ? -22.870 -1.046 22.902 1.00 89.38 229 THR A N 1
ATOM 1900 C CA . THR A 1 229 ? -22.014 -1.246 24.085 1.00 89.38 229 THR A CA 1
ATOM 1901 C C . THR A 1 229 ? -22.638 -0.658 25.353 1.00 89.38 229 THR A C 1
ATOM 1903 O O . THR A 1 229 ? -23.576 0.138 25.290 1.00 89.38 229 THR A O 1
ATOM 1906 N N . TRP A 1 230 ? -22.157 -1.098 26.520 1.00 89.75 230 TRP A N 1
ATOM 1907 C CA . TRP A 1 230 ? -22.551 -0.566 27.827 1.00 89.75 230 TRP A CA 1
ATOM 1908 C C . TRP A 1 230 ? -21.483 0.401 28.331 1.00 89.75 230 TRP A C 1
ATOM 1910 O O . TRP A 1 230 ? -20.393 -0.043 28.684 1.00 89.75 230 TRP A O 1
ATOM 1920 N N . GLU A 1 231 ? -21.831 1.680 28.425 1.00 90.06 231 GLU A N 1
ATOM 1921 C CA . GLU A 1 231 ? -20.941 2.754 28.875 1.00 90.06 231 GLU A CA 1
ATOM 1922 C C . GLU A 1 231 ? -21.408 3.336 30.212 1.00 90.06 231 GLU A C 1
ATOM 1924 O O . GLU A 1 231 ? -22.574 3.205 30.599 1.00 90.06 231 GLU A O 1
ATOM 1929 N N . THR A 1 232 ? -20.512 3.996 30.945 1.00 88.81 232 THR A N 1
ATOM 1930 C CA . THR A 1 232 ? -20.879 4.659 32.202 1.00 88.81 232 THR A CA 1
ATOM 1931 C C . THR A 1 232 ? -21.775 5.861 31.919 1.00 88.81 232 THR A C 1
ATOM 1933 O O . THR A 1 232 ? -21.455 6.705 31.083 1.00 88.81 232 THR A O 1
ATOM 1936 N N . GLU A 1 233 ? -22.869 6.011 32.669 1.00 86.75 233 GLU A N 1
ATOM 1937 C CA . GLU A 1 233 ? -23.790 7.135 32.470 1.00 86.75 233 GLU A CA 1
ATOM 1938 C C . GLU A 1 233 ? -23.096 8.494 32.635 1.00 86.75 233 GLU A C 1
ATOM 1940 O O . GLU A 1 233 ? -23.367 9.434 31.894 1.00 86.75 233 GLU A O 1
ATOM 1945 N N . HIS A 1 234 ? -22.179 8.597 33.598 1.00 84.75 234 HIS A N 1
ATOM 1946 C CA . HIS A 1 234 ? -21.435 9.826 33.847 1.00 84.75 234 HIS A CA 1
ATOM 1947 C C . HIS A 1 234 ? -20.577 10.242 32.645 1.00 84.75 234 HIS A C 1
ATOM 1949 O O . HIS A 1 234 ? -20.593 11.410 32.269 1.00 84.75 234 HIS A O 1
ATOM 1955 N N . GLU A 1 235 ? -19.870 9.294 32.031 1.00 85.25 235 GLU A N 1
ATOM 1956 C CA . GLU A 1 235 ? -19.017 9.546 30.864 1.00 85.25 235 GLU A CA 1
ATOM 1957 C C . GLU A 1 235 ? -19.869 9.956 29.661 1.00 85.25 235 GLU A C 1
ATOM 1959 O O . GLU A 1 235 ? -19.596 10.973 29.025 1.00 85.25 235 GLU A O 1
ATOM 1964 N N . MET A 1 236 ? -20.981 9.254 29.431 1.00 87.81 236 MET A N 1
ATOM 1965 C CA . MET A 1 236 ? -21.904 9.574 28.343 1.00 87.81 236 MET A CA 1
ATOM 1966 C C . MET A 1 236 ? -22.592 10.929 28.510 1.00 87.81 236 MET A C 1
ATOM 1968 O O . MET A 1 236 ? -22.789 11.632 27.523 1.00 87.81 236 MET A O 1
ATOM 1972 N N . ARG A 1 237 ? -22.921 11.342 29.740 1.00 85.00 237 ARG A N 1
ATOM 1973 C CA . ARG A 1 237 ? -23.470 12.683 30.007 1.00 85.00 237 ARG A CA 1
ATOM 1974 C C . ARG A 1 237 ? -22.464 13.798 29.733 1.00 85.00 237 ARG A C 1
ATOM 1976 O O . ARG A 1 237 ? -22.881 14.910 29.437 1.00 85.00 237 ARG A O 1
ATOM 1983 N N . VAL A 1 238 ? -21.165 13.524 29.861 1.00 86.06 238 VAL A N 1
ATOM 1984 C CA . VAL A 1 238 ? -20.104 14.488 29.531 1.00 86.06 238 VAL A CA 1
ATOM 1985 C C . VAL A 1 238 ? -19.863 14.526 28.023 1.00 86.06 238 VAL A C 1
ATOM 1987 O O . VAL A 1 238 ? -19.713 15.609 27.465 1.00 86.06 238 VAL A O 1
ATOM 1990 N N . GLN A 1 239 ? -19.840 13.365 27.364 1.00 84.81 239 GLN A N 1
ATOM 1991 C CA . GLN A 1 239 ? -19.557 13.257 25.932 1.00 84.81 239 GLN A CA 1
ATOM 1992 C C . GLN A 1 239 ? -20.734 13.704 25.055 1.00 84.81 239 GLN A C 1
ATOM 1994 O O . GLN A 1 239 ? -20.526 14.309 24.005 1.00 84.81 239 GLN A O 1
ATOM 1999 N N . SER A 1 240 ? -21.970 13.399 25.456 1.00 81.69 240 SER A N 1
ATOM 2000 C CA . SER A 1 240 ? -23.173 13.678 24.662 1.00 81.69 240 SER A CA 1
ATOM 2001 C C . SER A 1 240 ? -24.381 13.978 25.561 1.00 81.69 240 SER A C 1
ATOM 2003 O O . SER A 1 240 ? -25.262 13.126 25.725 1.00 81.69 240 SER A O 1
ATOM 2005 N N . PRO A 1 241 ? -24.440 15.191 26.147 1.00 82.94 241 PRO A N 1
ATOM 2006 C CA . PRO A 1 241 ? -25.529 15.617 27.031 1.00 82.94 241 PRO A CA 1
ATOM 2007 C C . PRO A 1 241 ? -26.912 15.534 26.367 1.00 82.94 241 PRO A C 1
ATOM 2009 O O . PRO A 1 241 ? -27.878 15.113 27.003 1.00 82.94 241 PRO A O 1
ATOM 2012 N N . ASP A 1 242 ? -26.986 15.853 25.073 1.00 84.44 242 ASP A N 1
ATOM 2013 C CA . ASP A 1 242 ? -28.229 15.960 24.295 1.00 84.44 242 ASP A CA 1
ATOM 2014 C C . ASP A 1 242 ? -29.022 14.640 24.241 1.00 84.44 242 ASP A C 1
ATOM 2016 O O . ASP A 1 242 ? -30.254 14.629 24.207 1.00 84.44 242 ASP A O 1
ATOM 2020 N N . LEU A 1 243 ? -28.334 13.494 24.322 1.00 82.88 243 LEU A N 1
ATOM 2021 C CA . LEU A 1 243 ? -28.970 12.170 24.348 1.00 82.88 243 LEU A CA 1
ATOM 2022 C C . LEU A 1 243 ? -29.770 11.914 25.632 1.00 82.88 243 LEU A C 1
ATOM 2024 O O . LEU A 1 243 ? -30.629 11.030 25.667 1.00 82.88 243 LEU A O 1
ATOM 2028 N N . PHE A 1 244 ? -29.494 12.671 26.695 1.00 76.38 244 PHE A N 1
ATOM 2029 C CA . PHE A 1 244 ? -30.167 12.545 27.982 1.00 76.38 244 PHE A CA 1
ATOM 2030 C C . PHE A 1 244 ? -31.378 13.475 28.103 1.00 76.38 244 PHE A C 1
ATOM 2032 O O . PHE A 1 244 ? -32.303 13.145 28.846 1.00 76.38 244 PHE A O 1
ATOM 2039 N N . GLU A 1 245 ? -31.443 14.565 27.338 1.00 68.56 245 GLU A N 1
ATOM 2040 C CA . GLU A 1 245 ? -32.574 15.504 27.372 1.00 68.56 245 GLU A CA 1
ATOM 2041 C C . GLU A 1 245 ? -33.860 14.903 26.777 1.00 68.56 245 GLU A C 1
ATOM 2043 O O . GLU A 1 245 ? -34.958 15.165 27.263 1.00 68.56 245 GLU A O 1
ATOM 2048 N N . HIS A 1 246 ? -33.741 13.996 25.803 1.00 55.94 246 HIS A N 1
ATOM 2049 C CA . HIS A 1 246 ? -34.884 13.332 25.155 1.00 55.94 246 HIS A CA 1
ATOM 2050 C C . HIS A 1 246 ? -35.400 12.072 25.875 1.00 55.94 246 HIS A C 1
ATOM 2052 O O . HIS A 1 246 ? -36.293 11.389 25.380 1.00 55.94 246 HIS A O 1
ATOM 2058 N N . SER A 1 247 ? -34.853 11.753 27.049 1.00 48.50 247 SER A N 1
ATOM 2059 C CA . SER A 1 247 ? -35.149 10.517 27.796 1.00 48.50 247 SER A CA 1
ATOM 2060 C C . SER A 1 247 ? -35.917 10.742 29.106 1.00 48.50 247 SER A C 1
ATOM 2062 O O . SER A 1 247 ? -36.125 9.803 29.874 1.00 48.50 247 SER A O 1
ATOM 2064 N N . VAL A 1 248 ? -36.327 11.986 29.373 1.00 42.12 248 VAL A N 1
ATOM 2065 C CA . VAL A 1 248 ? -36.885 12.430 30.664 1.00 42.12 248 VAL A CA 1
ATOM 2066 C C . VAL A 1 248 ? -38.314 11.913 30.920 1.00 42.12 248 VAL A C 1
ATOM 2068 O O . VAL A 1 248 ? -38.836 12.090 32.014 1.00 42.12 248 VAL A O 1
ATOM 2071 N N . GLU A 1 249 ? -38.947 11.200 29.984 1.00 42.69 249 GLU A N 1
ATOM 2072 C CA . GLU A 1 249 ? -40.319 10.694 30.185 1.00 42.69 249 GLU A CA 1
ATOM 2073 C C . GLU A 1 249 ? -40.446 9.197 30.502 1.00 42.69 249 GLU A C 1
ATOM 2075 O O . GLU A 1 249 ? -41.560 8.725 30.720 1.00 42.69 249 GLU A O 1
ATOM 2080 N N . LEU A 1 250 ? -39.352 8.433 30.611 1.00 45.78 250 LEU A N 1
ATOM 2081 C CA . LEU A 1 250 ? -39.441 7.022 31.005 1.00 45.78 250 LEU A CA 1
ATOM 2082 C C . LEU A 1 250 ? -38.626 6.721 32.268 1.00 45.78 250 LEU A C 1
ATOM 2084 O O . LEU A 1 250 ? -37.463 6.328 32.233 1.00 45.78 250 LEU A O 1
ATOM 2088 N N . ASP A 1 251 ? -39.364 6.842 33.370 1.00 40.84 251 ASP A N 1
ATOM 2089 C CA . ASP A 1 251 ? -39.283 6.021 34.577 1.00 40.84 251 ASP A CA 1
ATOM 2090 C C . ASP A 1 251 ? -38.331 6.454 35.703 1.00 40.84 251 ASP A C 1
ATOM 2092 O O . ASP A 1 251 ? -37.426 5.741 36.133 1.00 40.84 251 ASP A O 1
ATOM 2096 N N . ASP A 1 252 ? -38.680 7.581 36.323 1.00 39.03 252 ASP A N 1
ATOM 2097 C CA . ASP A 1 252 ? -38.229 8.004 37.658 1.00 39.03 252 ASP A CA 1
ATOM 2098 C C . ASP A 1 252 ? -38.808 7.118 38.801 1.00 39.03 252 ASP A C 1
ATOM 2100 O O . ASP A 1 252 ? -39.027 7.568 39.929 1.00 39.03 252 ASP A O 1
ATOM 2104 N N . ARG A 1 253 ? -39.128 5.840 38.524 1.00 43.38 253 ARG A N 1
ATOM 2105 C CA . ARG A 1 253 ? -39.787 4.925 39.477 1.00 43.38 253 ARG A CA 1
ATOM 2106 C C . ARG A 1 253 ? -39.271 3.492 39.550 1.00 43.38 253 ARG A C 1
ATOM 2108 O O . ARG A 1 253 ? -39.768 2.748 40.394 1.00 43.38 253 ARG A O 1
ATOM 2115 N N . LEU A 1 254 ? -38.252 3.095 38.792 1.00 45.88 254 LEU A N 1
ATOM 2116 C CA . LEU A 1 254 ? -37.689 1.746 38.918 1.00 45.88 254 LEU A CA 1
ATOM 2117 C C . LEU A 1 254 ? -36.228 1.777 39.369 1.00 45.88 254 LEU A C 1
ATOM 2119 O O . LEU A 1 254 ? -35.313 1.413 38.637 1.00 45.88 254 LEU A O 1
ATOM 2123 N N . THR A 1 255 ? -36.009 2.102 40.647 1.00 40.72 255 THR A N 1
ATOM 2124 C CA . THR A 1 255 ? -34.899 1.479 41.376 1.00 40.72 255 THR A CA 1
ATOM 2125 C C . THR A 1 255 ? -35.190 -0.016 41.431 1.00 40.72 255 THR A C 1
ATOM 2127 O O . THR A 1 255 ? -35.897 -0.491 42.321 1.00 40.72 255 THR A O 1
ATOM 2130 N N . PHE A 1 256 ? -34.705 -0.755 40.440 1.00 45.19 256 PHE A N 1
ATOM 2131 C CA . PHE A 1 256 ? -34.799 -2.203 40.421 1.00 45.19 256 PHE A CA 1
ATOM 2132 C C . PHE A 1 256 ? -33.839 -2.739 41.487 1.00 45.19 256 PHE A C 1
ATOM 2134 O O . PHE A 1 256 ? -32.648 -2.946 41.261 1.00 45.19 256 PHE A O 1
ATOM 2141 N N . VAL A 1 257 ? -34.334 -2.853 42.719 1.00 55.78 257 VAL A N 1
ATOM 2142 C CA . VAL A 1 257 ? -33.603 -3.524 43.788 1.00 55.78 257 VAL A CA 1
ATOM 2143 C C . VAL A 1 257 ? -33.553 -4.990 43.386 1.00 55.78 257 VAL A C 1
ATOM 2145 O O . VAL A 1 257 ? -34.588 -5.645 43.299 1.00 55.78 257 VAL A O 1
ATOM 2148 N N . GLU A 1 258 ? -32.363 -5.502 43.078 1.00 66.06 258 GLU A N 1
ATOM 2149 C CA . GLU A 1 258 ? -32.189 -6.932 42.844 1.00 66.06 258 GLU A CA 1
ATOM 2150 C C . GLU A 1 258 ? -32.557 -7.686 44.123 1.00 66.06 258 GLU A C 1
ATOM 2152 O O . GLU A 1 258 ? -31.803 -7.717 45.098 1.00 66.06 258 GLU A O 1
ATOM 2157 N N . GLU A 1 259 ? -33.771 -8.232 44.134 1.00 76.38 259 GLU A N 1
ATOM 2158 C CA . GLU A 1 259 ? -34.315 -8.969 45.263 1.00 76.38 259 GLU A CA 1
ATOM 2159 C C . GLU A 1 259 ? -33.888 -10.439 45.163 1.00 76.38 259 GLU A C 1
ATOM 2161 O O . GLU A 1 259 ? -34.256 -11.131 44.199 1.00 76.38 259 GLU A O 1
ATOM 2166 N N . PRO A 1 260 ? -33.103 -10.940 46.130 1.00 82.62 260 PRO A N 1
ATOM 2167 C CA . PRO A 1 260 ? -32.776 -12.352 46.201 1.00 82.62 260 PRO A CA 1
ATOM 2168 C C . PRO A 1 260 ? -34.032 -13.136 46.602 1.00 82.62 260 PRO A C 1
ATOM 2170 O O . PRO A 1 260 ? -34.773 -12.741 47.499 1.00 82.62 260 PRO A O 1
ATOM 2173 N N . VAL A 1 261 ? -34.297 -14.246 45.917 1.00 85.50 261 VAL A N 1
ATOM 2174 C CA . VAL A 1 261 ? -35.523 -15.046 46.104 1.00 85.50 261 VAL A CA 1
ATOM 2175 C C . VAL A 1 261 ? -35.237 -16.406 46.716 1.00 85.50 261 VAL A C 1
ATOM 2177 O O . VAL A 1 261 ? -36.083 -16.944 47.423 1.00 85.50 261 VAL A O 1
ATOM 2180 N N . ALA A 1 262 ? -34.072 -16.990 46.435 1.00 86.25 262 ALA A N 1
ATOM 2181 C CA . ALA A 1 262 ? -33.719 -18.299 46.969 1.00 86.25 262 ALA A CA 1
ATOM 2182 C C . ALA A 1 262 ? -32.208 -18.527 46.990 1.00 86.25 262 ALA A C 1
ATOM 2184 O O . ALA A 1 262 ? -31.483 -18.065 46.106 1.00 86.25 262 ALA A O 1
ATOM 2185 N N . ILE A 1 263 ? -31.761 -19.330 47.956 1.00 88.38 263 ILE A N 1
ATOM 2186 C CA . ILE A 1 263 ? -30.428 -19.931 47.962 1.00 88.38 263 ILE A CA 1
ATOM 2187 C C . ILE A 1 263 ? -30.526 -21.286 47.264 1.00 88.38 263 ILE A C 1
ATOM 2189 O O . ILE A 1 263 ? -31.244 -22.175 47.712 1.00 88.38 263 ILE A O 1
ATOM 2193 N N . LEU A 1 264 ? -29.809 -21.437 46.154 1.00 88.25 264 LEU A N 1
ATOM 2194 C CA . LEU A 1 264 ? -29.814 -22.648 45.333 1.00 88.25 264 LEU A CA 1
ATOM 2195 C C . LEU A 1 264 ? -28.737 -23.653 45.751 1.00 88.25 264 LEU A C 1
ATOM 2197 O O . LEU A 1 264 ? -28.898 -24.850 45.535 1.00 88.25 264 LEU A O 1
ATOM 2201 N N . ALA A 1 265 ? -27.621 -23.176 46.306 1.00 86.44 265 ALA A N 1
ATOM 2202 C CA . ALA A 1 265 ? -26.514 -24.019 46.750 1.00 86.44 265 ALA A CA 1
ATOM 2203 C C . ALA A 1 265 ? -25.656 -23.301 47.800 1.00 86.44 265 ALA A C 1
ATOM 2205 O O . ALA A 1 265 ? -25.622 -22.071 47.842 1.00 86.44 265 ALA A O 1
ATOM 2206 N N . ARG A 1 266 ? -24.932 -24.075 48.613 1.00 89.94 266 ARG A N 1
ATOM 2207 C CA . ARG A 1 266 ? -23.907 -23.591 49.549 1.00 89.94 266 ARG A CA 1
ATOM 2208 C C . ARG A 1 266 ? -22.576 -24.254 49.220 1.00 89.94 266 ARG A C 1
ATOM 2210 O O . ARG A 1 266 ? -22.558 -25.432 48.877 1.00 89.94 266 ARG A O 1
ATOM 2217 N N . ASP A 1 267 ? -21.485 -23.510 49.331 1.00 88.69 267 ASP A N 1
ATOM 2218 C CA . ASP A 1 267 ? -20.127 -24.011 49.117 1.00 88.69 267 ASP A CA 1
ATOM 2219 C C . ASP A 1 267 ? -19.126 -23.230 49.989 1.00 88.69 267 ASP A C 1
ATOM 2221 O O . ASP A 1 267 ? -19.467 -22.224 50.612 1.00 88.69 267 ASP A O 1
ATOM 2225 N N . VAL A 1 268 ? -17.879 -23.688 50.058 1.00 86.00 268 VAL A N 1
ATOM 2226 C CA . VAL A 1 268 ? -16.800 -23.036 50.803 1.00 86.00 268 VAL A CA 1
ATOM 2227 C C . VAL A 1 268 ? -15.598 -22.845 49.887 1.00 86.00 268 VAL A C 1
ATOM 2229 O O . VAL A 1 268 ? -14.862 -23.786 49.583 1.00 86.00 268 VAL A O 1
ATOM 2232 N N . ARG A 1 269 ? -15.332 -21.596 49.493 1.00 82.62 269 ARG A N 1
ATOM 2233 C CA . ARG A 1 269 ? -14.153 -21.263 48.684 1.00 82.62 269 ARG A CA 1
ATOM 2234 C C . ARG A 1 269 ? -12.927 -21.097 49.574 1.00 82.62 269 ARG A C 1
ATOM 2236 O O . ARG A 1 269 ? -12.955 -20.361 50.561 1.00 82.62 269 ARG A O 1
ATOM 2243 N N . ARG A 1 270 ? -11.827 -21.770 49.219 1.00 75.44 270 ARG A N 1
ATOM 2244 C CA . ARG A 1 270 ? -10.524 -21.596 49.880 1.00 75.44 270 ARG A CA 1
ATOM 2245 C C . ARG A 1 270 ? -9.684 -20.582 49.115 1.00 75.44 270 ARG A C 1
ATOM 2247 O O . ARG A 1 270 ? -9.217 -20.870 48.019 1.00 75.44 270 ARG A O 1
ATOM 2254 N N . LEU A 1 271 ? -9.457 -19.421 49.720 1.00 66.06 271 LEU A N 1
ATOM 2255 C CA . LEU A 1 271 ? -8.554 -18.386 49.212 1.00 66.06 271 LEU A CA 1
ATOM 2256 C C . LEU A 1 271 ? -7.447 -18.153 50.238 1.00 66.06 271 LEU A C 1
ATOM 2258 O O . LEU A 1 271 ? -7.723 -17.781 51.377 1.00 66.06 271 LEU A O 1
ATOM 2262 N N . CYS A 1 272 ? -6.200 -18.409 49.829 1.00 50.03 272 CYS A N 1
ATOM 2263 C CA . CYS A 1 272 ? -4.978 -18.012 50.536 1.00 50.03 272 CYS A CA 1
ATOM 2264 C C . CYS A 1 272 ? -5.037 -18.226 52.063 1.00 50.03 272 CYS A C 1
ATOM 2266 O O . CYS A 1 272 ? -4.794 -17.287 52.812 1.00 50.03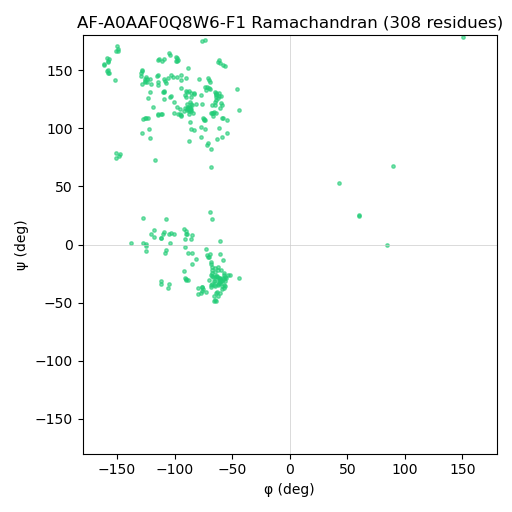 272 CYS A O 1
ATOM 2268 N N . SER A 1 273 ? -5.373 -19.449 52.510 1.00 60.72 273 SER A N 1
ATOM 2269 C CA . SER A 1 273 ? -5.509 -19.923 53.913 1.00 60.72 273 SER A CA 1
ATOM 2270 C C . SER A 1 273 ? -6.838 -19.688 54.654 1.00 60.72 273 SER A C 1
ATOM 2272 O O . SER A 1 273 ? -6.984 -20.167 55.778 1.00 60.72 273 SER A O 1
ATOM 2274 N N . ARG A 1 274 ? -7.845 -19.054 54.038 1.00 66.44 274 ARG A N 1
ATOM 2275 C CA . ARG A 1 274 ? -9.176 -18.860 54.649 1.00 66.44 274 ARG A CA 1
ATOM 2276 C C . ARG A 1 274 ? -10.261 -19.630 53.900 1.00 66.44 274 ARG A C 1
ATOM 2278 O O . ARG A 1 274 ? -10.292 -19.646 52.672 1.00 66.44 274 ARG A O 1
ATOM 2285 N N . ALA A 1 275 ? -11.144 -20.266 54.665 1.00 81.75 275 ALA A N 1
ATOM 2286 C CA . ALA A 1 275 ? -12.377 -20.875 54.183 1.00 81.75 275 ALA A CA 1
ATOM 2287 C C . ALA A 1 275 ? -13.497 -19.823 54.229 1.00 81.75 275 ALA A C 1
ATOM 2289 O O . ALA A 1 275 ? -13.827 -19.338 55.310 1.00 81.75 275 ALA A O 1
ATOM 2290 N N . ILE A 1 276 ? -14.035 -19.445 53.068 1.00 83.69 276 ILE A N 1
ATOM 2291 C CA . ILE A 1 276 ? -15.091 -18.433 52.933 1.00 83.69 276 ILE A CA 1
ATOM 2292 C C . ILE A 1 276 ? -16.383 -19.140 52.502 1.00 83.69 276 ILE A C 1
ATOM 2294 O O . ILE A 1 276 ? -16.428 -19.657 51.381 1.00 83.69 276 ILE A O 1
ATOM 2298 N N . PRO A 1 277 ? -17.417 -19.182 53.360 1.00 87.81 277 PRO A N 1
ATOM 2299 C CA . PRO A 1 277 ? -18.733 -19.677 52.980 1.00 87.81 277 PRO A CA 1
ATOM 2300 C C . PRO A 1 277 ? -19.353 -18.789 51.897 1.00 87.81 277 PRO A C 1
ATOM 2302 O O . PRO A 1 277 ? -19.408 -17.562 52.035 1.00 87.81 277 PRO A O 1
ATOM 2305 N N . VAL A 1 278 ? -19.810 -19.412 50.818 1.00 88.94 278 VAL A N 1
ATOM 2306 C CA . VAL A 1 278 ? -20.482 -18.758 49.694 1.00 88.94 278 VAL A CA 1
ATOM 2307 C C . VAL A 1 278 ? -21.796 -19.465 49.387 1.00 88.94 278 VAL A C 1
ATOM 2309 O O . VAL A 1 278 ? -21.944 -20.671 49.591 1.00 88.94 278 VAL A O 1
ATOM 2312 N N . VAL A 1 279 ? -22.760 -18.711 48.877 1.00 88.69 279 VAL A N 1
ATOM 2313 C CA . VAL A 1 279 ? -24.086 -19.197 48.510 1.00 88.69 279 VAL A CA 1
ATOM 2314 C C . VAL A 1 279 ? -24.396 -18.835 47.065 1.00 88.69 279 VAL A C 1
ATOM 2316 O O . VAL A 1 279 ? -24.044 -17.755 46.600 1.00 88.69 279 VAL A O 1
ATOM 2319 N N . LYS A 1 280 ? -25.043 -19.743 46.335 1.00 89.94 280 LYS A N 1
ATOM 2320 C CA . LYS A 1 280 ? -25.534 -19.474 44.983 1.00 89.94 280 LYS A CA 1
ATOM 2321 C C . LYS A 1 280 ? -26.942 -18.899 45.077 1.00 89.94 280 LYS A C 1
ATOM 2323 O O . LYS A 1 280 ? -27.831 -19.581 45.586 1.00 89.94 280 LYS A O 1
ATOM 2328 N N . VAL A 1 281 ? -27.150 -17.675 44.607 1.00 86.44 281 VAL A N 1
ATOM 2329 C CA . VAL A 1 281 ? -28.376 -16.897 44.835 1.00 86.44 281 VAL A CA 1
ATOM 2330 C C . VAL A 1 281 ? -29.177 -16.761 43.547 1.00 86.44 281 VAL A C 1
ATOM 2332 O O . VAL A 1 281 ? -28.641 -16.402 42.500 1.00 86.44 281 VAL A O 1
ATOM 2335 N N . ARG A 1 282 ? -30.479 -17.043 43.629 1.00 86.31 282 ARG A N 1
ATOM 2336 C CA . ARG A 1 282 ? -31.452 -16.750 42.573 1.00 86.31 282 ARG A CA 1
ATOM 2337 C C . ARG A 1 282 ? -32.048 -15.362 42.786 1.00 86.31 282 ARG A C 1
ATOM 2339 O O . ARG A 1 282 ? -32.561 -15.083 43.868 1.00 86.31 282 ARG A O 1
ATOM 2346 N N . TRP A 1 283 ? -32.091 -14.564 41.726 1.00 84.69 283 TRP A N 1
ATOM 2347 C CA . TRP A 1 283 ? -32.644 -13.207 41.725 1.00 84.69 283 TRP A CA 1
ATOM 2348 C C . TRP A 1 283 ? -34.052 -13.179 41.111 1.00 84.69 283 TRP A C 1
ATOM 2350 O O . TRP A 1 283 ? -34.331 -13.930 40.176 1.00 84.69 283 TRP A O 1
ATOM 2360 N N . ARG A 1 284 ? -34.958 -12.335 41.630 1.00 72.44 284 ARG A N 1
ATOM 2361 C CA . ARG A 1 284 ? -36.401 -12.330 41.289 1.00 72.44 284 ARG A CA 1
ATOM 2362 C C . ARG A 1 284 ? -36.705 -12.178 39.796 1.00 72.44 284 ARG A C 1
ATOM 2364 O O . ARG A 1 284 ? -37.684 -12.744 39.319 1.00 72.44 284 ARG A O 1
ATOM 2371 N N . HIS A 1 285 ? -35.848 -11.469 39.072 1.00 76.75 285 HIS A N 1
ATOM 2372 C CA . HIS A 1 285 ? -36.051 -11.113 37.666 1.00 76.75 285 HIS A CA 1
ATOM 2373 C C . HIS A 1 285 ? -34.963 -11.639 36.731 1.00 76.75 285 HIS A C 1
ATOM 2375 O O . HIS A 1 285 ? -34.942 -11.272 35.560 1.00 76.75 285 HIS A O 1
ATOM 2381 N N . ARG A 1 286 ? -34.074 -12.502 37.233 1.00 75.19 286 ARG A N 1
ATOM 2382 C CA . ARG A 1 286 ? -33.083 -13.181 36.400 1.00 75.19 286 ARG A CA 1
ATOM 2383 C C . ARG A 1 286 ? -33.474 -14.648 36.210 1.00 75.19 286 ARG A C 1
ATOM 2385 O O . ARG A 1 286 ? -34.009 -15.264 37.143 1.00 75.19 286 ARG A O 1
ATOM 2392 N N . PRO A 1 287 ? -33.234 -15.223 35.022 1.00 74.19 287 PRO A N 1
ATOM 2393 C CA . PRO A 1 287 ? -33.370 -16.658 34.815 1.00 74.19 287 PRO A CA 1
ATOM 2394 C C . PRO A 1 287 ? -32.449 -17.434 35.774 1.00 74.19 287 PRO A C 1
ATOM 2396 O O . PRO A 1 287 ? -31.453 -16.915 36.282 1.00 74.19 287 PRO A O 1
ATOM 2399 N N . VAL A 1 288 ? -32.806 -18.684 36.086 1.00 73.56 288 VAL A N 1
ATOM 2400 C CA . VAL A 1 288 ? -32.124 -19.482 37.128 1.00 73.56 288 VAL A CA 1
ATOM 2401 C C . VAL A 1 288 ? -30.665 -19.772 36.753 1.00 73.56 288 VAL A C 1
ATOM 2403 O O . VAL A 1 288 ? -29.807 -19.905 37.627 1.00 73.56 288 VAL A O 1
ATOM 2406 N N . GLU A 1 289 ? -30.374 -19.831 35.457 1.00 76.06 289 GLU A N 1
ATOM 2407 C CA . GLU A 1 289 ? -29.047 -20.024 34.879 1.00 76.06 289 GLU A CA 1
ATOM 2408 C C . GLU A 1 289 ? -28.083 -18.874 35.214 1.00 76.06 289 GLU A C 1
ATOM 2410 O O . GLU A 1 289 ? -26.879 -19.101 35.327 1.00 76.06 289 GLU A O 1
ATOM 2415 N N . GLU A 1 290 ? -28.607 -17.670 35.457 1.00 75.75 290 GLU A N 1
ATOM 2416 C CA . GLU A 1 290 ? -27.842 -16.466 35.807 1.00 75.75 290 GLU A CA 1
ATOM 2417 C C . GLU A 1 290 ? -27.630 -16.293 37.322 1.00 75.75 290 GLU A C 1
ATOM 2419 O O . GLU A 1 290 ? -27.204 -15.234 37.784 1.00 75.75 290 GLU A O 1
ATOM 2424 N N . ALA A 1 291 ? -27.919 -17.321 38.123 1.00 84.12 291 ALA A N 1
ATOM 2425 C CA . ALA A 1 291 ? -27.676 -17.288 39.561 1.00 84.12 291 ALA A CA 1
ATOM 2426 C C . ALA A 1 291 ? -26.176 -17.128 39.888 1.00 84.12 291 ALA A C 1
ATOM 2428 O O . ALA A 1 291 ? -25.338 -17.931 39.457 1.00 84.12 291 ALA A O 1
ATOM 2429 N N . THR A 1 292 ? -25.848 -16.119 40.697 1.00 85.31 292 THR A N 1
ATOM 2430 C CA . THR A 1 292 ? -24.471 -15.736 41.052 1.00 85.31 292 THR A CA 1
ATOM 2431 C C . THR A 1 292 ? -24.039 -16.328 42.394 1.00 85.31 292 THR A C 1
ATOM 2433 O O . THR A 1 292 ? -24.869 -16.751 43.199 1.00 85.31 292 THR A O 1
ATOM 2436 N N . TRP A 1 293 ? -22.723 -16.423 42.619 1.00 86.19 293 TRP A N 1
ATOM 2437 C CA . TRP A 1 293 ? -22.148 -16.844 43.901 1.00 86.19 293 TRP A CA 1
ATOM 2438 C C . TRP A 1 293 ? -21.806 -15.616 44.739 1.00 86.19 293 TRP A C 1
ATOM 2440 O O . TRP A 1 293 ? -20.897 -14.879 44.368 1.00 86.19 293 TRP A O 1
ATOM 2450 N N . GLU A 1 294 ? -22.462 -15.471 45.883 1.00 86.75 294 GLU A N 1
ATOM 2451 C CA . GLU A 1 294 ? -22.253 -14.379 46.836 1.00 86.75 294 GLU A CA 1
ATOM 2452 C C . GLU A 1 294 ? -21.687 -14.915 48.152 1.00 86.75 294 GLU A C 1
ATOM 2454 O O . GLU A 1 294 ? -21.824 -16.104 48.463 1.00 86.75 294 GLU A O 1
ATOM 2459 N N . THR A 1 295 ? -21.041 -14.068 48.956 1.00 86.00 295 THR A N 1
ATOM 2460 C CA . THR A 1 295 ? -20.605 -14.513 50.285 1.00 86.00 295 THR A CA 1
ATOM 2461 C C . THR A 1 295 ? -21.807 -14.701 51.207 1.00 86.00 295 THR A C 1
ATOM 2463 O O . THR A 1 295 ? -22.775 -13.940 51.175 1.00 86.00 295 THR A O 1
ATOM 2466 N N . GLU A 1 296 ? -21.755 -15.718 52.070 1.00 85.31 296 GLU A N 1
ATOM 2467 C CA . GLU A 1 296 ? -22.856 -15.969 53.007 1.00 85.31 296 GLU A CA 1
ATOM 2468 C C . GLU A 1 296 ? -23.080 -14.777 53.952 1.00 85.31 296 GLU A C 1
ATOM 2470 O O . GLU A 1 296 ? -24.211 -14.478 54.328 1.00 85.31 296 GLU A O 1
ATOM 2475 N N . HIS A 1 297 ? -22.008 -14.066 54.313 1.00 82.00 297 HIS A N 1
ATOM 2476 C CA . HIS A 1 297 ? -22.082 -12.892 55.176 1.00 82.00 297 HIS A CA 1
ATOM 2477 C C . HIS A 1 297 ? -22.843 -11.734 54.521 1.00 82.00 297 HIS A C 1
ATOM 2479 O O . HIS A 1 297 ? -23.756 -11.195 55.141 1.00 82.00 297 HIS A O 1
ATOM 2485 N N . GLU A 1 298 ? -22.516 -11.385 53.272 1.00 80.12 298 GLU A N 1
ATOM 2486 C CA . GLU A 1 298 ? -23.223 -10.331 52.530 1.00 80.12 298 GLU A CA 1
ATOM 2487 C C . GLU A 1 298 ? -24.701 -10.685 52.352 1.00 80.12 298 GLU A C 1
ATOM 2489 O O . GLU A 1 298 ? -25.574 -9.854 52.601 1.00 80.12 298 GLU A O 1
ATOM 2494 N N . MET A 1 299 ? -24.999 -11.947 52.035 1.00 85.69 299 MET A N 1
ATOM 2495 C CA . MET A 1 299 ? -26.378 -12.389 51.849 1.00 85.69 299 MET A CA 1
ATOM 2496 C C . MET A 1 299 ? -27.197 -12.400 53.138 1.00 85.69 299 MET A C 1
ATOM 2498 O O . MET A 1 299 ? -28.376 -12.053 53.101 1.00 85.69 299 MET A O 1
ATOM 2502 N N . ARG A 1 300 ? -26.591 -12.720 54.285 1.00 82.31 300 ARG A N 1
ATOM 2503 C CA . ARG A 1 300 ? -27.252 -12.587 55.594 1.00 82.31 300 ARG A CA 1
ATOM 2504 C C . ARG A 1 300 ? -27.549 -11.133 55.957 1.00 82.31 300 ARG A C 1
ATOM 2506 O O . ARG A 1 300 ? -28.525 -10.883 56.654 1.00 82.31 300 ARG A O 1
ATOM 2513 N N . VAL A 1 301 ? -26.722 -10.188 55.507 1.00 80.38 301 VAL A N 1
ATOM 2514 C CA . VAL A 1 301 ? -26.958 -8.750 55.713 1.00 80.38 301 VAL A CA 1
ATOM 2515 C C . VAL A 1 301 ? -28.051 -8.235 54.772 1.00 80.38 301 VAL A C 1
ATOM 2517 O O . VAL A 1 301 ? -28.883 -7.434 55.188 1.00 80.38 301 VAL A O 1
ATOM 2520 N N . GLN A 1 302 ? -28.069 -8.693 53.519 1.00 76.94 302 GLN A N 1
ATOM 2521 C CA . GLN A 1 302 ? -29.010 -8.219 52.502 1.00 76.94 302 GLN A CA 1
ATOM 2522 C C . GLN A 1 302 ? -30.406 -8.852 52.612 1.00 76.94 302 GLN A C 1
ATOM 2524 O O . GLN A 1 302 ? -31.398 -8.177 52.349 1.00 76.94 302 GLN A O 1
ATOM 2529 N N . SER A 1 303 ? -30.500 -10.139 52.955 1.00 80.19 303 SER A N 1
ATOM 2530 C CA . SER A 1 303 ? -31.768 -10.873 53.041 1.00 80.19 303 SER A CA 1
ATOM 2531 C C . SER A 1 303 ? -31.674 -12.007 54.078 1.00 80.19 303 SER A C 1
ATOM 2533 O O . SER A 1 303 ? -31.463 -13.171 53.718 1.00 80.19 303 SER A O 1
ATOM 2535 N N . PRO A 1 304 ? -31.787 -11.677 55.380 1.00 80.94 304 PRO A N 1
ATOM 2536 C CA . PRO A 1 304 ? -31.655 -12.644 56.473 1.00 80.94 304 PRO A CA 1
ATOM 2537 C C . PRO A 1 304 ? -32.722 -13.747 56.423 1.00 80.94 304 PRO A C 1
ATOM 2539 O O . PRO A 1 304 ? -32.407 -14.898 56.722 1.00 80.94 304 PRO A O 1
ATOM 2542 N N . ASP A 1 305 ? -33.929 -13.428 55.948 1.00 82.94 305 ASP A N 1
ATOM 2543 C CA . ASP A 1 305 ? -35.076 -14.345 55.868 1.00 82.94 305 ASP A CA 1
ATOM 2544 C C . ASP A 1 305 ? -34.776 -15.618 55.051 1.00 82.94 305 ASP A C 1
ATOM 2546 O O . ASP A 1 305 ? -35.292 -16.698 55.339 1.00 82.94 305 ASP A O 1
ATOM 2550 N N . LEU A 1 306 ? -33.883 -15.534 54.055 1.00 82.81 306 LEU A N 1
ATOM 2551 C CA . LEU A 1 306 ? -33.475 -16.681 53.231 1.00 82.81 306 LEU A CA 1
ATOM 2552 C C . LEU A 1 306 ? -32.623 -17.714 53.991 1.00 82.81 306 LEU A C 1
ATOM 2554 O O . LEU A 1 306 ? -32.375 -18.805 53.473 1.00 82.81 306 LEU A O 1
ATOM 2558 N N . PHE A 1 307 ? -32.164 -17.386 55.200 1.00 77.88 307 PHE A N 1
ATOM 2559 C CA . PHE A 1 307 ? -31.322 -18.238 56.043 1.00 77.88 307 PHE A CA 1
ATOM 2560 C C . 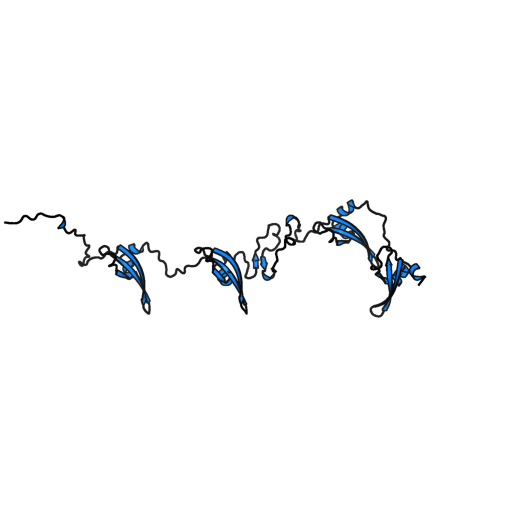PHE A 1 307 ? -32.055 -18.808 57.262 1.00 77.88 307 PHE A C 1
ATOM 2562 O O . PHE A 1 307 ? -31.486 -19.650 57.956 1.00 77.88 307 PHE A O 1
ATOM 2569 N N . GLU A 1 308 ? -33.294 -18.387 57.526 1.00 68.88 308 GLU A N 1
ATOM 2570 C CA . GLU A 1 308 ? -34.055 -18.807 58.713 1.00 68.88 308 GLU A CA 1
ATOM 2571 C C . GLU A 1 308 ? -34.797 -20.147 58.529 1.00 68.88 308 GLU A C 1
ATOM 2573 O O . GLU A 1 308 ? -35.319 -20.713 59.491 1.00 68.88 308 GLU A O 1
ATOM 2578 N N . HIS A 1 309 ? -34.813 -20.702 57.310 1.00 57.31 309 HIS A N 1
ATOM 2579 C CA . HIS A 1 309 ? -35.558 -21.925 56.964 1.00 57.31 309 HIS A CA 1
ATOM 2580 C C . HIS A 1 309 ? -34.726 -23.023 56.279 1.00 57.31 309 HIS A C 1
ATOM 2582 O O . HIS A 1 309 ? -35.277 -23.878 55.586 1.00 57.31 309 HIS A O 1
ATOM 2588 N N . SER A 1 310 ? -33.406 -23.018 56.472 1.00 46.56 310 SER A N 1
ATOM 2589 C CA . SER A 1 310 ? -32.472 -23.991 55.879 1.00 46.56 310 SER A CA 1
ATOM 2590 C C . SER A 1 310 ? -31.779 -24.861 56.915 1.00 46.56 310 SER A C 1
ATOM 2592 O O . SER A 1 310 ? -31.185 -24.249 57.833 1.00 46.56 310 SER A O 1
#

Mean predicted aligned error: 23.36 Å

Secondary structure (DSSP, 8-state):
--------GGG--------B-TTS-B---EEEEEEEEEEEETTEEEEEEEEEETTS-GGG-EEEEHHHHHHH-GGGGTT-----TT------EEEEEEEEEEEETTEEEEEEEEEETTS-GGG-EEEEHHHHHHH-GGGGTT--BTTEEE----GGGTTS-SEEEGGG---PPP-GGG---GGG--B-TTS-B---EEEEEEEEEEEETTEEEEEEEEEETTS-GGG-EEEEHHHHHHH-THHHHTTTTS-TT------EEEEEEEEEEEETTEEEEEEEEEETTS-GGGPEEEEHHHHHHH-GGGGTT-

Foldseek 3Di:
DDDDDDDDPVPDPDDDDFDAPPVRHTDFDWDEFPDWDWDDDPVDTFIWTFTDTPPDDSVPTDIGTPVVCCVVPVPNCPPPDCPDPPPPVLFAWDEFPDWDWDDDPVDIFIWTFTDTPPDDSVPTDIDTPVVCCVSPVVNCPQAPDPFWGFAPDDPVCVVPRRIDGNVPDDDDDDDPVPPDDPVQFDADPVRDTDFDWDEFPDWDWDDDPVDTFIWTFTDTPPDDSVPTDIGTPVVCCVVPVPNVVVVVPPDPPDPPDFDWDAFPDWDWDDDPHDTFIWTFTDTPPDDSVPTDIGTPVVCCVVPVVNVPPD

Organism: Solanum verrucosum (NCBI:txid315347)

Sequence (310 aa):
MLRRYVPDESHVLQYDAVELDDRLTFVEEPVAILARDVRRLCSRAIPVVKVRWRHRPVEEATWETEHEMRVQSPDLFEHSVELDDRLTFVEEPVAILARDVRRLCSRAIPVVKVRWRHRPVEEATWETEHEMRVQSPDLFEHSVGEVAYELALPPAFSAIHPVFHVSMLRRYVPDESHVLQYDAVELDDRLTFVEEPVAILARDVRRLCSRAIPVVKVRWRHRPVEEATWETEHEMRVQSPDLFEHSVELDDRLTFVEEPVAILARDVRRLCSRAIPVVKVRWRHRPVEEATWETEHEMRVQSPDLFEHS

Solvent-accessible surface area (backbone atoms only — not comparable to full-atom values): 19772 Å² total; per-residue (Å²): 137,82,82,79,83,76,90,54,77,86,74,58,77,84,75,76,89,77,63,56,47,102,81,74,43,78,64,84,48,76,70,44,76,78,46,78,51,68,55,74,49,102,90,48,76,44,56,30,28,30,36,29,36,74,91,49,62,76,87,71,41,46,79,42,48,43,68,61,44,48,71,76,45,46,76,78,46,72,84,53,75,80,78,50,96,76,67,66,80,73,81,47,74,70,43,76,78,46,76,50,67,54,74,52,101,88,50,74,44,56,29,30,29,36,29,37,76,90,50,60,77,87,71,41,45,80,43,48,43,69,60,46,47,72,75,44,46,76,82,39,68,64,38,84,48,101,51,26,38,52,51,94,67,58,80,91,45,68,88,52,77,46,66,42,48,56,90,75,59,69,94,78,76,94,50,80,88,74,61,73,63,72,92,73,64,61,58,47,102,81,71,44,78,62,81,49,78,72,43,71,79,47,75,50,66,54,73,49,102,87,48,75,44,54,28,28,30,37,31,40,72,89,50,61,77,90,70,44,47,79,42,50,39,70,59,45,50,70,76,45,49,72,65,56,70,82,50,78,85,75,65,102,76,68,84,78,70,86,44,77,71,44,74,79,48,76,51,69,50,78,54,97,93,42,79,42,56,29,28,29,37,32,41,74,89,50,63,75,89,71,42,46,80,42,48,44,67,60,44,48,72,75,46,48,75,73,61,76,81,114

Radius of gyration: 49.69 Å; Cα contacts (8 Å, |Δi|>4): 381; chains: 1; bounding box: 91×41×168 Å